Protein AF-A0A0L0LAL1-F1 (afdb_monomer_lite)

Secondary structure (DSSP, 8-state):
--HHHHHHHHHHHHHHHHHHHHHHHHHT-HHHHHHHHHHHHHHHHHHHHHHHHHHHHHHHHHTTS-HHHHHHHHHHHHHHHHH-S-TT-EETTEE-TTT-S-TTHHHHHHHHHHHPPP--SHHHHHHHHHHHSTT-S--HHHHHHHHHHTT--HHHHHHHHHHHHTTTTSHHHHHTT-TT-TT--SS-----SSHHHHHHHHHHHHHHTB----------------PPPPPPPP-------PPPPPP-PPPPPPPPPPPP-PPPPPPPP---PPPPPPPPPPPPP-

Structure (mmCIF, N/CA/C/O backbone):
data_AF-A0A0L0LAL1-F1
#
_entry.id   AF-A0A0L0LAL1-F1
#
loop_
_atom_site.group_PDB
_atom_site.id
_atom_site.type_symbol
_atom_site.label_atom_id
_atom_site.label_alt_id
_atom_site.label_comp_id
_atom_site.label_asym_id
_atom_site.label_entity_id
_atom_site.label_seq_id
_atom_site.pdbx_PDB_ins_code
_atom_site.Cartn_x
_atom_site.Cartn_y
_atom_site.Cartn_z
_atom_site.occupancy
_atom_site.B_iso_or_equiv
_atom_site.auth_seq_id
_atom_site.auth_comp_id
_atom_site.auth_asym_id
_atom_site.auth_atom_id
_atom_site.pdbx_PDB_model_num
ATOM 1 N N . MET A 1 1 ? -19.053 -18.540 28.714 1.00 67.50 1 MET A N 1
ATOM 2 C CA . MET A 1 1 ? -19.705 -17.395 29.388 1.00 67.50 1 MET A CA 1
ATOM 3 C C . MET A 1 1 ? -20.418 -16.597 28.307 1.00 67.50 1 MET A C 1
ATOM 5 O O . MET A 1 1 ? -19.803 -16.380 27.274 1.00 67.50 1 MET A O 1
ATOM 9 N N . ASN A 1 2 ? -21.705 -16.279 28.462 1.00 90.06 2 ASN A N 1
ATOM 10 C CA . ASN A 1 2 ? -22.485 -15.611 27.413 1.00 90.06 2 ASN A CA 1
ATOM 11 C C . ASN A 1 2 ? -22.252 -14.089 27.498 1.00 90.06 2 ASN A C 1
ATOM 13 O O . ASN A 1 2 ? -22.597 -13.481 28.512 1.00 90.06 2 ASN A O 1
ATOM 17 N N . ILE A 1 3 ? -21.617 -13.506 26.474 1.00 89.88 3 ILE A N 1
ATOM 18 C CA . ILE A 1 3 ? -21.259 -12.078 26.436 1.00 89.88 3 ILE A CA 1
ATOM 19 C C . ILE A 1 3 ? -22.519 -11.207 26.448 1.00 89.88 3 ILE A C 1
ATOM 21 O O . ILE A 1 3 ? -22.572 -10.250 27.216 1.00 89.88 3 ILE A O 1
ATOM 25 N N . ASP A 1 4 ? -23.563 -11.591 25.711 1.00 90.12 4 ASP A N 1
ATOM 26 C CA . ASP A 1 4 ? -24.822 -10.839 25.647 1.00 90.12 4 ASP A CA 1
ATOM 27 C C . ASP A 1 4 ? -25.497 -10.753 27.018 1.00 90.12 4 ASP A C 1
ATOM 29 O O . ASP A 1 4 ? -25.989 -9.698 27.422 1.00 90.12 4 ASP A O 1
ATOM 33 N N . TYR A 1 5 ? -25.450 -11.845 27.788 1.00 94.88 5 TYR A N 1
ATOM 34 C CA . TYR A 1 5 ? -25.957 -11.857 29.161 1.00 94.88 5 TYR A CA 1
ATOM 35 C C . TYR A 1 5 ? -25.201 -10.872 30.067 1.00 94.88 5 TYR A C 1
ATOM 37 O O . TYR A 1 5 ? -25.822 -10.140 30.839 1.00 94.88 5 TYR A O 1
ATOM 45 N N . LEU A 1 6 ? -23.868 -10.818 29.968 1.00 94.50 6 LEU A N 1
ATOM 46 C CA . LEU A 1 6 ? -23.058 -9.871 30.742 1.00 94.50 6 LEU A CA 1
ATOM 47 C C . LEU A 1 6 ? -23.317 -8.424 30.325 1.00 94.50 6 LEU A C 1
ATOM 49 O O . LEU A 1 6 ? -23.448 -7.555 31.187 1.00 94.50 6 LEU A O 1
ATOM 53 N N . THR A 1 7 ? -23.435 -8.167 29.023 1.00 93.25 7 THR A N 1
ATOM 54 C CA . THR A 1 7 ? -23.793 -6.849 28.498 1.00 93.25 7 THR A CA 1
ATOM 55 C C . THR A 1 7 ? -25.154 -6.403 29.032 1.00 93.25 7 THR A C 1
ATOM 57 O O . THR A 1 7 ? -25.280 -5.268 29.496 1.00 93.25 7 THR A O 1
ATOM 60 N N . GLN A 1 8 ? -26.156 -7.288 29.060 1.00 95.00 8 GLN A N 1
ATOM 61 C CA . GLN A 1 8 ? -27.467 -6.970 29.630 1.00 95.00 8 GLN A CA 1
ATOM 62 C C . GLN A 1 8 ? -27.387 -6.686 31.137 1.00 95.00 8 GLN A C 1
ATOM 64 O O . GLN A 1 8 ? -27.970 -5.712 31.614 1.00 95.00 8 GLN A O 1
ATOM 69 N N . LEU A 1 9 ? -26.648 -7.505 31.891 1.00 97.25 9 LEU A N 1
ATOM 70 C CA . LEU A 1 9 ? -26.483 -7.332 33.335 1.00 97.25 9 LEU A CA 1
ATOM 71 C C . LEU A 1 9 ? -25.845 -5.977 33.672 1.00 97.25 9 LEU A C 1
ATOM 73 O O . LEU A 1 9 ? -26.336 -5.261 34.545 1.00 97.25 9 LEU A O 1
ATOM 77 N N . LEU A 1 10 ? -24.776 -5.606 32.967 1.00 96.75 10 LEU A N 1
ATOM 78 C CA . LEU A 1 10 ? -24.096 -4.329 33.176 1.00 96.75 10 LEU A CA 1
ATOM 79 C C . LEU A 1 10 ? -24.932 -3.137 32.701 1.00 96.75 10 LEU A C 1
ATOM 81 O O . LEU A 1 10 ? -24.922 -2.103 33.361 1.00 96.75 10 LEU A O 1
ATOM 85 N N . THR A 1 11 ? -25.716 -3.289 31.630 1.00 95.56 11 THR A N 1
ATOM 86 C CA . THR A 1 11 ? -26.678 -2.260 31.191 1.00 95.56 11 THR A CA 1
ATOM 87 C C . THR A 1 11 ? -27.725 -1.995 32.275 1.00 95.56 11 THR A C 1
ATOM 89 O O . THR A 1 11 ? -28.006 -0.844 32.606 1.00 95.56 11 THR A O 1
ATOM 92 N N . ASN A 1 12 ? -28.248 -3.056 32.896 1.00 96.94 12 ASN A N 1
ATOM 93 C CA . ASN A 1 12 ? -29.188 -2.930 34.009 1.00 96.94 12 ASN A CA 1
ATOM 94 C C . ASN A 1 12 ? -28.532 -2.268 35.233 1.00 96.94 12 ASN A C 1
ATOM 96 O O . ASN A 1 12 ? -29.151 -1.423 35.880 1.00 96.94 12 ASN A O 1
ATOM 100 N N . ARG A 1 13 ? -27.274 -2.617 35.543 1.00 97.56 13 ARG A N 1
ATOM 101 C CA . ARG A 1 13 ? -26.518 -1.973 36.629 1.00 97.56 13 ARG A CA 1
ATOM 102 C C . ARG A 1 13 ? -26.306 -0.484 36.360 1.00 97.56 13 ARG A C 1
ATOM 104 O O . ARG A 1 13 ? -26.521 0.312 37.267 1.00 97.56 13 ARG A O 1
ATOM 111 N N . LEU A 1 14 ? -25.935 -0.104 35.138 1.00 96.88 14 LEU A N 1
ATOM 112 C CA . LEU A 1 14 ? -25.738 1.295 34.758 1.00 96.88 14 LEU A CA 1
ATOM 113 C C . LEU A 1 14 ? -27.024 2.113 34.946 1.00 96.88 14 LEU A C 1
ATOM 115 O O . LEU A 1 14 ? -26.983 3.196 35.523 1.00 96.88 14 LEU A O 1
ATOM 119 N N . ALA A 1 15 ? -28.176 1.562 34.549 1.00 96.75 15 ALA A N 1
ATOM 120 C CA . ALA A 1 15 ? -29.473 2.200 34.774 1.00 96.75 15 ALA A CA 1
ATOM 121 C C . ALA A 1 15 ? -29.788 2.389 36.273 1.00 96.75 15 ALA A C 1
ATOM 123 O O . ALA A 1 15 ? -30.293 3.436 36.676 1.00 96.75 15 ALA A O 1
ATOM 124 N N . ALA A 1 16 ? -29.456 1.404 37.115 1.00 97.44 16 ALA A N 1
ATOM 125 C CA . ALA A 1 16 ? -29.636 1.506 38.564 1.00 97.44 16 ALA A CA 1
ATOM 126 C C . ALA A 1 16 ? -28.695 2.542 39.214 1.00 97.44 16 ALA A C 1
ATOM 128 O O . ALA A 1 16 ? -29.102 3.252 40.139 1.00 97.44 16 ALA A O 1
ATOM 129 N N . LEU A 1 17 ? -27.454 2.650 38.726 1.00 97.12 17 LEU A N 1
ATOM 130 C CA . LEU A 1 17 ? -26.495 3.667 39.167 1.00 97.12 17 LEU A CA 1
ATOM 131 C C . LEU A 1 17 ? -26.959 5.075 38.781 1.00 97.12 17 LEU A C 1
ATOM 133 O O . LEU A 1 17 ? -26.947 5.960 39.633 1.00 97.12 17 LEU A O 1
ATOM 137 N N . ALA A 1 18 ? -27.458 5.261 37.555 1.00 96.12 18 ALA A N 1
ATOM 138 C CA . ALA A 1 18 ? -28.021 6.533 37.106 1.00 96.12 18 ALA A CA 1
ATOM 139 C C . ALA A 1 18 ? -29.198 6.980 37.993 1.00 96.12 18 ALA A C 1
ATOM 141 O O . ALA A 1 18 ? -29.205 8.103 38.491 1.00 96.12 18 ALA A O 1
ATOM 142 N N . LEU A 1 19 ? -30.131 6.069 38.302 1.00 97.62 19 LEU A N 1
ATOM 143 C CA . LEU A 1 19 ? -31.234 6.359 39.226 1.00 97.62 19 LEU A CA 1
ATOM 144 C C . LEU A 1 19 ? -30.734 6.731 40.633 1.00 97.62 19 LEU A C 1
ATOM 146 O O . LEU A 1 19 ? -31.266 7.638 41.272 1.00 97.62 19 LEU A O 1
ATOM 150 N N . SER A 1 20 ? -29.707 6.035 41.125 1.00 97.69 20 SER A N 1
ATOM 151 C CA . SER A 1 20 ? -29.098 6.332 42.428 1.00 97.69 20 SER A CA 1
ATOM 152 C C . SER A 1 20 ? -28.418 7.704 42.443 1.00 97.69 20 SER A C 1
ATOM 154 O O . SER A 1 20 ? -28.434 8.385 43.469 1.00 97.69 20 SER A O 1
ATOM 156 N N . LYS A 1 21 ? -27.850 8.127 41.309 1.00 97.25 21 LYS A N 1
ATOM 157 C CA . LYS A 1 21 ? -27.220 9.440 41.145 1.00 97.25 21 LYS A CA 1
ATOM 158 C C . LYS A 1 21 ? -28.263 10.550 41.176 1.00 97.25 21 LYS A C 1
ATOM 160 O O . LYS A 1 21 ? -28.080 11.527 41.897 1.00 97.25 21 LYS A O 1
ATOM 165 N N . ASP A 1 22 ? -29.386 10.366 40.485 1.00 97.56 22 ASP A N 1
ATOM 166 C CA . ASP A 1 22 ? -30.508 11.312 40.514 1.00 97.56 22 ASP A CA 1
ATOM 167 C C . ASP A 1 22 ? -31.044 11.515 41.940 1.00 97.56 22 ASP A C 1
ATOM 169 O O . ASP A 1 22 ? -31.334 12.640 42.350 1.00 97.56 22 ASP A O 1
ATOM 173 N N . GLN A 1 23 ? -31.118 10.442 42.734 1.00 97.62 23 GLN A N 1
ATOM 174 C CA . GLN A 1 23 ? -31.494 10.526 44.149 1.00 97.62 23 GLN A CA 1
ATOM 175 C C . GLN A 1 23 ? -30.466 11.307 44.978 1.00 97.62 23 GLN A C 1
ATOM 177 O O . GLN A 1 23 ? -30.855 12.151 45.785 1.00 97.62 23 GLN A O 1
ATOM 182 N N . ALA A 1 24 ? -29.168 11.063 44.767 1.00 97.06 24 ALA A N 1
ATOM 183 C CA . ALA A 1 24 ? -28.100 11.785 45.458 1.00 97.06 24 ALA A CA 1
ATOM 184 C C . ALA A 1 24 ? -28.100 13.288 45.114 1.00 97.06 24 ALA A C 1
ATOM 186 O O . ALA A 1 24 ? -27.893 14.126 45.994 1.00 97.06 24 ALA A O 1
ATOM 187 N N . PHE A 1 25 ? -28.422 13.643 43.863 1.00 96.75 25 PHE A N 1
ATOM 188 C CA . PHE A 1 25 ? -28.655 15.032 43.455 1.00 96.75 25 PHE A CA 1
ATOM 189 C C . PHE A 1 25 ? -29.824 15.669 44.200 1.00 96.75 25 PHE A C 1
ATOM 191 O O . PHE A 1 25 ? -29.690 16.785 44.699 1.00 96.75 25 PHE A O 1
ATOM 198 N N . GLN A 1 26 ? -30.953 14.967 44.313 1.00 97.56 26 GLN A N 1
ATOM 199 C CA . GLN A 1 26 ? -32.127 15.475 45.028 1.00 97.56 26 GLN A CA 1
ATOM 200 C C . GLN A 1 26 ? -31.861 15.684 46.524 1.00 97.56 26 GLN A C 1
ATOM 202 O O . GLN A 1 26 ? -32.433 16.596 47.120 1.00 97.56 26 GLN A O 1
ATOM 207 N N . SER A 1 27 ? -30.987 14.876 47.131 1.00 97.06 27 SER A N 1
ATOM 208 C CA . SER A 1 27 ? -30.602 15.017 48.539 1.00 97.06 27 SER A CA 1
ATOM 209 C C . SER A 1 27 ? -29.422 15.965 48.784 1.00 97.06 27 SER A C 1
ATOM 211 O O . SER A 1 27 ? -29.095 16.215 49.941 1.00 97.06 27 SER A O 1
ATOM 213 N N . GLY A 1 28 ? -28.772 16.483 47.735 1.00 96.56 28 GLY A N 1
ATOM 214 C CA . GLY A 1 28 ? -27.574 17.325 47.854 1.00 96.56 28 GLY A CA 1
ATOM 215 C C . GLY A 1 28 ? -26.328 16.582 48.360 1.00 96.56 28 GLY A C 1
ATOM 216 O O . GLY A 1 28 ? -25.433 17.205 48.928 1.00 96.56 28 GLY A O 1
ATOM 217 N N . ASP A 1 29 ? -26.268 15.260 48.178 1.00 97.44 29 ASP A N 1
ATOM 218 C CA . ASP A 1 29 ? -25.172 14.406 48.653 1.00 97.44 29 ASP A CA 1
ATOM 219 C C . ASP A 1 29 ? -24.031 14.360 47.621 1.00 97.44 29 ASP A C 1
ATOM 221 O O . ASP A 1 29 ? -23.955 13.476 46.764 1.00 97.44 29 ASP A O 1
ATOM 225 N N . LEU A 1 30 ? -23.155 15.367 47.682 1.00 94.44 30 LEU A N 1
ATOM 226 C CA . LEU A 1 30 ? -22.045 15.546 46.738 1.00 94.44 30 LEU A CA 1
ATOM 227 C C . LEU A 1 30 ? -21.011 14.413 46.785 1.00 94.44 30 LEU A C 1
ATOM 229 O O . LEU A 1 30 ? -20.427 14.074 45.756 1.00 94.44 30 LEU A O 1
ATOM 233 N N . GLU A 1 31 ? -20.771 13.828 47.958 1.00 95.81 31 GLU A N 1
ATOM 234 C CA . GLU A 1 31 ? -19.806 12.734 48.108 1.00 95.81 31 GLU A CA 1
ATOM 235 C C . GLU A 1 31 ? -20.303 11.485 47.377 1.00 95.81 31 GLU A C 1
ATOM 237 O O . GLU A 1 31 ? -19.568 10.876 46.594 1.00 95.81 31 GLU A O 1
ATOM 242 N N . ARG A 1 32 ? -21.590 11.166 47.545 1.00 94.56 32 ARG A N 1
ATOM 243 C CA . ARG A 1 32 ? -22.220 10.045 46.852 1.00 94.56 32 ARG A CA 1
ATOM 244 C C . ARG A 1 32 ? -22.291 10.242 45.340 1.00 94.56 32 ARG A C 1
ATOM 246 O O . ARG A 1 32 ? -22.140 9.264 44.614 1.00 94.56 32 ARG A O 1
ATOM 253 N N . ILE A 1 33 ? -22.484 11.471 44.858 1.00 93.50 33 ILE A N 1
ATOM 254 C CA . ILE A 1 33 ? -22.462 11.770 43.415 1.00 93.50 33 ILE A CA 1
ATOM 255 C C . ILE A 1 33 ? -21.101 11.413 42.808 1.00 93.50 33 ILE A C 1
ATOM 257 O O . ILE A 1 33 ? -21.060 10.680 41.823 1.00 93.50 33 ILE A O 1
ATOM 261 N N . ASN A 1 34 ? -20.000 11.864 43.419 1.00 91.88 34 ASN A N 1
ATOM 262 C CA . ASN A 1 34 ? -18.652 11.587 42.910 1.00 91.88 34 ASN A CA 1
ATOM 263 C C . ASN A 1 34 ? -18.339 10.084 42.892 1.00 91.88 34 ASN A C 1
ATOM 265 O O . ASN A 1 34 ? -17.746 9.589 41.936 1.00 91.88 34 ASN A O 1
ATOM 269 N N . LEU A 1 35 ? -18.754 9.349 43.929 1.00 96.12 35 LEU A N 1
ATOM 270 C CA . LEU A 1 35 ? -18.576 7.896 43.987 1.00 96.12 35 LEU A CA 1
ATOM 271 C C . LEU A 1 35 ? -19.361 7.186 42.877 1.00 96.12 35 LEU A C 1
ATOM 273 O O . LEU A 1 35 ? -18.821 6.315 42.197 1.00 96.12 35 LEU A O 1
ATOM 277 N N . LEU A 1 36 ? -20.619 7.581 42.663 1.00 94.12 36 LEU A N 1
ATOM 278 C CA . LEU A 1 36 ? -21.455 7.009 41.609 1.00 94.12 36 LEU A CA 1
ATOM 279 C C . LEU A 1 36 ? -20.913 7.321 40.213 1.00 94.12 36 LEU A C 1
ATOM 281 O O . LEU A 1 36 ? -20.991 6.460 39.345 1.00 94.12 36 LEU A O 1
ATOM 285 N N . ASP A 1 37 ? -20.324 8.499 39.999 1.00 92.75 37 ASP A N 1
ATOM 286 C CA . ASP A 1 37 ? -19.694 8.848 38.722 1.00 92.75 37 ASP A CA 1
ATOM 287 C C . ASP A 1 37 ? -18.500 7.952 38.386 1.00 92.75 37 ASP A C 1
ATOM 289 O O . ASP A 1 37 ? -18.373 7.495 37.248 1.00 92.75 37 ASP A O 1
ATOM 293 N N . VAL A 1 38 ? -17.660 7.637 39.376 1.00 94.38 38 VAL A N 1
ATOM 294 C CA . VAL A 1 38 ? -16.556 6.684 39.196 1.00 94.38 38 VAL A CA 1
ATOM 295 C C . VAL A 1 38 ? -17.096 5.292 38.862 1.00 94.38 38 VAL A C 1
ATOM 297 O O . VAL A 1 38 ? -16.666 4.693 37.877 1.00 94.38 38 VAL A O 1
ATOM 300 N N . GLU A 1 39 ? -18.084 4.795 39.615 1.00 95.81 39 GLU A N 1
ATOM 301 C CA . GLU A 1 39 ? -18.686 3.482 39.340 1.00 95.81 39 GLU A CA 1
ATOM 302 C C . GLU A 1 39 ? -19.358 3.417 37.959 1.00 95.81 39 GLU A C 1
ATOM 304 O O . GLU A 1 39 ? -19.252 2.406 37.261 1.00 95.81 39 GLU A O 1
ATOM 309 N N . MET A 1 40 ? -20.047 4.481 37.542 1.00 96.06 40 MET A N 1
ATOM 310 C CA . MET A 1 40 ? -20.660 4.558 36.215 1.00 96.06 40 MET A CA 1
ATOM 311 C C . MET A 1 40 ? -19.597 4.494 35.115 1.00 96.06 40 MET A C 1
ATOM 313 O O . MET A 1 40 ? -19.739 3.684 34.198 1.00 96.06 40 MET A O 1
ATOM 317 N N . ALA A 1 41 ? -18.508 5.260 35.239 1.00 90.31 41 ALA A N 1
ATOM 318 C CA . ALA A 1 41 ? -17.405 5.238 34.280 1.00 90.31 41 ALA A CA 1
ATOM 319 C C . ALA A 1 41 ? -16.745 3.847 34.179 1.00 90.31 41 ALA A C 1
ATOM 321 O O . ALA A 1 41 ? -16.428 3.376 33.082 1.00 90.31 41 ALA A O 1
ATOM 322 N N . GLU A 1 42 ? -16.580 3.142 35.302 1.00 92.69 42 GLU A N 1
ATOM 323 C CA . GLU A 1 42 ? -16.062 1.767 35.320 1.00 92.69 42 GLU A CA 1
ATOM 324 C C . GLU A 1 42 ? -17.000 0.773 34.611 1.00 92.69 42 GLU A C 1
ATOM 326 O O . GLU A 1 42 ? -16.550 -0.075 33.825 1.00 92.69 42 GLU A O 1
ATOM 331 N N . VAL A 1 43 ? -18.314 0.880 34.847 1.00 94.25 43 VAL A N 1
ATOM 332 C CA . VAL A 1 43 ? -19.323 0.035 34.186 1.00 94.25 43 VAL A CA 1
ATOM 333 C C . VAL A 1 43 ? -19.374 0.312 32.681 1.00 94.25 43 VAL A C 1
ATOM 335 O O . VAL A 1 43 ? -19.432 -0.634 31.891 1.00 94.25 43 VAL A O 1
ATOM 338 N N . GLU A 1 44 ? -19.302 1.575 32.262 1.00 92.25 44 GLU A N 1
ATOM 339 C CA . GLU A 1 44 ? -19.266 1.973 30.848 1.00 92.25 44 GLU A CA 1
ATOM 340 C C . GLU A 1 44 ? -18.012 1.466 30.125 1.00 92.25 44 GLU A C 1
ATOM 342 O O . GLU A 1 44 ? -18.104 0.946 29.006 1.00 92.25 44 GLU A O 1
ATOM 347 N N . ASN A 1 45 ? -16.845 1.543 30.772 1.00 91.56 45 ASN A N 1
ATOM 348 C CA . ASN A 1 45 ? -15.607 0.975 30.242 1.00 91.56 45 ASN A CA 1
ATOM 349 C C . ASN A 1 45 ? -15.741 -0.546 30.051 1.00 91.56 45 ASN A C 1
ATOM 351 O O . ASN A 1 45 ? -15.467 -1.076 28.972 1.00 91.56 45 ASN A O 1
ATOM 355 N N . THR A 1 46 ? -16.264 -1.248 31.061 1.00 94.88 46 THR A N 1
ATOM 356 C CA . THR A 1 46 ? -16.482 -2.702 30.990 1.00 94.88 46 THR A CA 1
ATOM 357 C C . THR A 1 46 ? -17.466 -3.075 29.873 1.00 94.88 46 THR A C 1
ATOM 359 O O . THR A 1 46 ? -17.230 -4.020 29.117 1.00 94.88 46 THR A O 1
ATOM 362 N N . LEU A 1 47 ? -18.552 -2.314 29.707 1.00 91.62 47 LEU A N 1
ATOM 363 C CA . LEU A 1 47 ? -19.501 -2.494 28.603 1.00 91.62 47 LEU A CA 1
ATOM 364 C C . LEU A 1 47 ? -18.839 -2.307 27.236 1.00 91.62 47 LEU A C 1
ATOM 366 O O . LEU A 1 47 ? -19.100 -3.084 26.316 1.00 91.62 47 LEU A O 1
ATOM 370 N N . SER A 1 48 ? -17.975 -1.303 27.102 1.00 91.88 48 SER A N 1
ATOM 371 C CA . SER A 1 48 ? -17.248 -1.025 25.861 1.00 91.88 48 SER A CA 1
ATOM 372 C C . SER A 1 48 ? -16.304 -2.174 25.494 1.00 91.88 48 SER A C 1
ATOM 374 O O . SER A 1 48 ? -16.298 -2.621 24.347 1.00 91.88 48 SER A O 1
ATOM 376 N N . GLN A 1 49 ? -15.587 -2.728 26.476 1.00 92.12 49 GLN A N 1
ATOM 377 C CA . GLN A 1 49 ? -14.716 -3.894 26.286 1.00 92.12 49 GLN A CA 1
ATOM 378 C C . GLN A 1 49 ? -15.499 -5.144 25.862 1.00 92.12 49 GLN A C 1
ATOM 380 O O . GLN A 1 49 ? -15.091 -5.848 24.938 1.00 92.12 49 GLN A O 1
ATOM 385 N N . LEU A 1 50 ? -16.652 -5.410 26.485 1.00 93.00 50 LEU A N 1
ATOM 386 C CA . LEU A 1 50 ? -17.499 -6.548 26.109 1.00 93.00 50 LEU A CA 1
ATOM 387 C C . LEU A 1 50 ? -18.078 -6.403 24.699 1.00 93.00 50 LEU A C 1
ATOM 389 O O . LEU A 1 50 ? -18.114 -7.379 23.951 1.00 93.00 50 LEU A O 1
ATOM 393 N N . ARG A 1 51 ? -18.500 -5.194 24.313 1.00 91.56 51 ARG A N 1
ATOM 394 C CA . ARG A 1 51 ? -18.978 -4.914 22.950 1.00 91.56 51 ARG A CA 1
ATOM 395 C C . ARG A 1 51 ? -17.873 -5.116 21.920 1.00 91.56 51 ARG A C 1
ATOM 397 O O . ARG A 1 51 ? -18.122 -5.735 20.890 1.00 91.56 51 ARG A O 1
ATOM 404 N N . LEU A 1 52 ? -16.655 -4.661 22.216 1.00 90.50 52 LEU A N 1
ATOM 405 C CA . LEU A 1 52 ? -15.491 -4.902 21.365 1.00 90.50 52 LEU A CA 1
ATOM 406 C C . LEU A 1 52 ? -15.239 -6.407 21.185 1.00 90.50 52 LEU A C 1
ATOM 408 O O . LEU A 1 52 ? -15.123 -6.875 20.056 1.00 90.50 52 LEU A O 1
ATOM 412 N N . LEU A 1 53 ? -15.228 -7.175 22.278 1.00 92.00 53 LEU A N 1
ATOM 413 C CA . LEU A 1 53 ? -15.066 -8.633 22.237 1.00 92.00 53 LEU A CA 1
ATOM 414 C C . LEU A 1 53 ? -16.173 -9.327 21.431 1.00 92.00 53 LEU A C 1
ATOM 416 O O . LEU A 1 53 ? -15.882 -10.238 20.652 1.00 92.00 53 LEU A O 1
ATOM 420 N N . SER A 1 54 ? -17.427 -8.893 21.589 1.00 92.75 54 SER A N 1
ATOM 421 C CA . SER A 1 54 ? -18.559 -9.410 20.813 1.00 92.75 54 SER A CA 1
ATOM 422 C C . SER A 1 54 ? -18.363 -9.156 19.316 1.00 92.75 54 SER A C 1
ATOM 424 O O . SER A 1 54 ? -18.383 -10.094 18.519 1.00 92.75 54 SER A O 1
ATOM 426 N N . ASN A 1 55 ? -18.041 -7.915 18.940 1.00 90.44 55 ASN A N 1
ATOM 427 C CA . ASN A 1 55 ? -17.805 -7.532 17.548 1.00 90.44 55 ASN A CA 1
ATOM 428 C C . ASN A 1 55 ? -16.634 -8.302 16.921 1.00 90.44 55 ASN A C 1
ATOM 430 O O . ASN A 1 55 ? -16.758 -8.780 15.796 1.00 90.44 55 ASN A O 1
ATOM 434 N N . ILE A 1 56 ? -15.525 -8.478 17.649 1.00 91.88 56 ILE A N 1
ATOM 435 C CA . ILE A 1 56 ? -14.379 -9.280 17.187 1.00 91.88 56 ILE A CA 1
ATOM 436 C C . ILE A 1 56 ? -14.796 -10.736 16.967 1.00 91.88 56 ILE A C 1
ATOM 438 O O . ILE A 1 56 ? -14.407 -11.345 15.974 1.00 91.88 56 ILE A O 1
ATOM 442 N N . THR A 1 57 ? -15.600 -11.300 17.869 1.00 91.56 57 THR A N 1
ATOM 443 C CA . THR A 1 57 ? -16.069 -12.688 17.757 1.00 91.56 57 THR A CA 1
ATOM 444 C C . THR A 1 57 ? -16.971 -12.875 16.536 1.00 91.56 57 THR A C 1
ATOM 446 O O . THR A 1 57 ? -16.813 -13.849 15.802 1.00 91.56 57 THR A O 1
ATOM 449 N N . ILE A 1 58 ? -17.871 -11.921 16.277 1.00 89.50 58 ILE A N 1
ATOM 450 C CA . ILE A 1 58 ? -18.728 -11.913 15.083 1.00 89.50 58 ILE A CA 1
ATOM 451 C C . ILE A 1 58 ? -17.876 -11.786 13.815 1.00 89.50 58 ILE A C 1
ATOM 453 O O . ILE A 1 58 ? -18.042 -12.576 12.889 1.00 89.50 58 ILE A O 1
ATOM 457 N N . ALA A 1 59 ? -16.934 -10.839 13.781 1.00 86.69 59 ALA A N 1
ATOM 458 C CA . ALA A 1 59 ? -16.043 -10.639 12.640 1.00 86.69 59 ALA A CA 1
ATOM 459 C C . ALA A 1 59 ? -15.198 -11.887 12.346 1.00 86.69 59 ALA A C 1
ATOM 461 O O . ALA A 1 59 ? -15.071 -12.287 11.191 1.00 86.69 59 ALA A O 1
ATOM 462 N N . ALA A 1 60 ? -14.683 -12.541 13.389 1.00 90.50 60 ALA A N 1
ATOM 463 C CA . ALA A 1 60 ? -13.932 -13.783 13.269 1.00 90.50 60 ALA A CA 1
ATOM 464 C C . ALA A 1 60 ? -14.780 -14.903 12.647 1.00 90.50 60 ALA A C 1
ATOM 466 O O . ALA A 1 60 ? -14.327 -15.574 11.722 1.00 90.50 60 ALA A O 1
ATOM 467 N N . ALA A 1 61 ? -16.031 -15.055 13.093 1.00 92.25 61 ALA A N 1
ATOM 468 C CA . ALA A 1 61 ? -16.957 -16.032 12.529 1.00 92.25 61 ALA A CA 1
ATOM 469 C C . ALA A 1 61 ? -17.282 -15.744 11.052 1.00 92.25 61 ALA A C 1
ATOM 471 O O . ALA A 1 61 ? -17.243 -16.658 10.232 1.00 92.25 61 ALA A O 1
ATOM 472 N N . VAL A 1 62 ? -17.549 -14.482 10.696 1.00 91.19 62 VAL A N 1
ATOM 473 C CA . VAL A 1 62 ? -17.831 -14.069 9.307 1.00 91.19 62 VAL A CA 1
ATOM 474 C C . VAL A 1 62 ? -16.626 -14.310 8.393 1.00 91.19 62 VAL A C 1
ATOM 476 O O . VAL A 1 62 ? -16.791 -14.761 7.262 1.00 91.19 62 VAL A O 1
ATOM 479 N N . ALA A 1 63 ? -15.415 -14.050 8.883 1.00 89.69 63 ALA A N 1
ATOM 480 C CA . ALA A 1 63 ? -14.178 -14.223 8.128 1.00 89.69 63 ALA A CA 1
ATOM 481 C C . ALA A 1 63 ? -13.593 -15.650 8.202 1.00 89.69 63 ALA A C 1
ATOM 483 O O . ALA A 1 63 ? -12.486 -15.867 7.714 1.00 89.69 63 ALA A O 1
ATOM 484 N N . ASN A 1 64 ? -14.305 -16.622 8.794 1.00 91.31 64 ASN A N 1
ATOM 485 C CA . ASN A 1 64 ? -13.826 -17.997 9.010 1.00 91.31 64 ASN A CA 1
ATOM 486 C C . ASN A 1 64 ? -12.423 -18.061 9.645 1.00 91.31 64 ASN A C 1
ATOM 488 O O . ASN A 1 64 ? -11.566 -18.851 9.249 1.00 91.31 64 ASN A O 1
ATOM 492 N N . THR A 1 65 ? -12.186 -17.207 10.634 1.00 92.44 65 THR A N 1
ATOM 493 C CA . THR A 1 65 ? -10.900 -17.053 11.319 1.00 92.44 65 THR A CA 1
ATOM 494 C C . THR A 1 65 ? -11.111 -17.016 12.834 1.00 92.44 65 THR A C 1
ATOM 496 O O . THR A 1 65 ? -12.232 -17.148 13.328 1.00 92.44 65 THR A O 1
ATOM 499 N N . THR A 1 66 ? -10.042 -16.871 13.613 1.00 92.38 66 THR A N 1
ATOM 500 C CA . THR A 1 66 ? -10.134 -16.770 15.077 1.00 92.38 66 THR A CA 1
ATOM 501 C C . THR A 1 66 ? -10.165 -15.312 15.554 1.00 92.38 66 THR A C 1
ATOM 503 O O . THR A 1 66 ? -9.589 -14.435 14.908 1.00 92.38 66 THR A O 1
ATOM 506 N N . PRO A 1 67 ? -10.763 -15.019 16.727 1.00 88.44 67 PRO A N 1
ATOM 507 C CA . PRO A 1 67 ? -10.687 -13.693 17.347 1.00 88.44 67 PRO A CA 1
ATOM 508 C C . PRO A 1 67 ? -9.251 -13.176 17.504 1.00 88.44 67 PRO A C 1
ATOM 510 O O . PRO A 1 67 ? -8.991 -11.998 17.279 1.00 88.44 67 PRO A O 1
ATOM 513 N N . ALA A 1 68 ? -8.308 -14.065 17.839 1.00 85.75 68 ALA A N 1
ATOM 514 C CA . ALA A 1 68 ? -6.894 -13.721 17.961 1.00 85.75 68 ALA A CA 1
ATOM 515 C C . ALA A 1 68 ? -6.298 -13.257 16.624 1.00 85.75 68 ALA A C 1
ATOM 517 O O . ALA A 1 68 ? -5.557 -12.280 16.595 1.00 85.75 68 ALA A O 1
ATOM 518 N N . GLN A 1 69 ? -6.662 -13.911 15.518 1.00 79.44 69 GLN A N 1
ATOM 519 C CA . GLN A 1 69 ? -6.229 -13.511 14.180 1.00 79.44 69 GLN A CA 1
ATOM 520 C C . GLN A 1 69 ? -6.837 -12.169 13.760 1.00 79.44 69 GLN A C 1
ATOM 522 O O . GLN A 1 69 ? -6.099 -11.330 13.266 1.00 79.44 69 GLN A O 1
ATOM 527 N N . ILE A 1 70 ? -8.126 -11.911 14.026 1.00 85.81 70 ILE A N 1
ATOM 528 C CA . ILE A 1 70 ? -8.736 -10.592 13.760 1.00 85.81 70 ILE A CA 1
ATOM 529 C C . ILE A 1 70 ? -8.009 -9.480 14.518 1.00 85.81 70 ILE A C 1
ATOM 531 O O . ILE A 1 70 ? -7.716 -8.435 13.942 1.00 85.81 70 ILE A O 1
ATOM 535 N N . VAL A 1 71 ? -7.706 -9.700 15.803 1.00 87.12 71 VAL A N 1
ATOM 536 C CA . VAL A 1 71 ? -6.968 -8.720 16.609 1.00 87.12 71 VAL A CA 1
ATOM 537 C C . VAL A 1 71 ? -5.558 -8.529 16.066 1.00 87.12 71 VAL A C 1
ATOM 539 O O . VAL A 1 71 ? -5.149 -7.386 15.917 1.00 87.12 71 VAL A O 1
ATOM 542 N N . SER A 1 72 ? -4.845 -9.609 15.729 1.00 79.94 72 SER A N 1
ATOM 543 C CA . SER A 1 72 ? -3.505 -9.531 15.131 1.00 79.94 72 SER A CA 1
ATOM 544 C C . SER A 1 72 ? -3.528 -8.727 13.836 1.00 79.94 72 SER A C 1
ATOM 546 O O . SER A 1 72 ? -2.843 -7.722 13.743 1.00 79.94 72 SER A O 1
ATOM 548 N N . THR A 1 73 ? -4.388 -9.089 12.880 1.00 77.25 73 THR A N 1
ATOM 549 C CA . THR A 1 73 ? -4.508 -8.387 11.595 1.00 77.25 73 THR A CA 1
ATOM 550 C C . THR A 1 73 ? -4.921 -6.926 11.774 1.00 77.25 73 THR A C 1
ATOM 552 O O . THR A 1 73 ? -4.421 -6.054 11.070 1.00 77.25 73 THR A O 1
ATOM 555 N N . GLY A 1 74 ? -5.810 -6.634 12.727 1.00 76.94 74 GLY A N 1
ATOM 556 C CA . GLY A 1 74 ? -6.185 -5.262 13.063 1.00 76.94 74 GLY A CA 1
ATOM 557 C C . GLY A 1 74 ? -5.028 -4.468 13.672 1.00 76.94 74 GLY A C 1
ATOM 558 O O . GLY A 1 74 ? -4.843 -3.302 13.328 1.00 76.94 74 GLY A O 1
ATOM 559 N N . LEU A 1 75 ? -4.231 -5.091 14.543 1.00 75.12 75 LEU A N 1
ATOM 560 C CA . LEU A 1 75 ? -3.058 -4.469 15.152 1.00 75.12 75 LEU A CA 1
ATOM 561 C C . LEU A 1 75 ? -1.965 -4.226 14.111 1.00 75.12 75 LEU A C 1
ATOM 563 O O . LEU A 1 75 ? -1.417 -3.132 14.085 1.00 75.12 75 LEU A O 1
ATOM 567 N N . ASP A 1 76 ? -1.729 -5.185 13.217 1.00 66.62 76 ASP A N 1
ATOM 568 C CA . ASP A 1 76 ? -0.797 -5.062 12.096 1.00 66.62 76 ASP A CA 1
ATOM 569 C C . ASP A 1 76 ? -1.229 -3.921 11.164 1.00 66.62 76 ASP A C 1
ATOM 571 O O . ASP A 1 76 ? -0.419 -3.077 10.792 1.00 66.62 76 ASP A O 1
ATOM 575 N N . ALA A 1 77 ? -2.525 -3.818 10.847 1.00 67.81 77 ALA A N 1
ATOM 576 C CA . ALA A 1 77 ? -3.060 -2.723 10.041 1.00 67.81 77 ALA A CA 1
ATOM 577 C C . ALA A 1 77 ? -2.864 -1.354 10.717 1.00 67.81 77 ALA A C 1
ATOM 579 O O . ALA A 1 77 ? -2.424 -0.404 10.073 1.00 67.81 77 ALA A O 1
ATOM 580 N N . VAL A 1 78 ? -3.140 -1.244 12.020 1.00 65.12 78 VAL A N 1
ATOM 581 C CA . VAL A 1 78 ? -2.937 0.004 12.775 1.00 65.12 78 VAL A CA 1
ATOM 582 C C . VAL A 1 78 ? -1.450 0.327 12.924 1.00 65.12 78 VAL A C 1
ATOM 584 O O . VAL A 1 78 ? -1.057 1.483 12.785 1.00 65.12 78 VAL A O 1
ATOM 587 N N . GLN A 1 79 ? -0.603 -0.670 13.163 1.00 55.16 79 GLN A N 1
ATOM 588 C CA . GLN A 1 79 ? 0.837 -0.486 13.289 1.00 55.16 79 GLN A CA 1
ATOM 589 C C . GLN A 1 79 ? 1.459 -0.060 11.954 1.00 55.16 79 GLN A C 1
ATOM 591 O O . GLN A 1 79 ? 2.267 0.863 11.944 1.00 55.16 79 GLN A O 1
ATOM 596 N N . ASN A 1 80 ? 0.994 -0.609 10.830 1.00 51.03 80 ASN A N 1
ATOM 597 C CA . ASN A 1 80 ? 1.378 -0.165 9.488 1.00 51.03 80 ASN A CA 1
ATOM 598 C C . ASN A 1 80 ? 0.931 1.277 9.185 1.00 51.03 80 ASN A C 1
ATOM 600 O O . ASN A 1 80 ? 1.605 1.980 8.434 1.00 51.03 80 ASN A O 1
ATOM 604 N N . ILE A 1 81 ? -0.166 1.752 9.788 1.00 56.44 81 ILE A N 1
ATOM 605 C CA . ILE A 1 81 ? -0.607 3.156 9.686 1.00 56.44 81 ILE A CA 1
ATOM 606 C C . ILE A 1 81 ? 0.258 4.079 10.560 1.00 56.44 81 ILE A C 1
ATOM 608 O O . ILE A 1 81 ? 0.565 5.198 10.154 1.00 56.44 81 ILE A O 1
ATOM 612 N N . VAL A 1 82 ? 0.643 3.634 11.760 1.00 49.72 82 VAL A N 1
ATOM 613 C CA . VAL A 1 82 ? 1.318 4.475 12.767 1.00 49.72 82 VAL A CA 1
ATOM 614 C C . VAL A 1 82 ? 2.842 4.490 12.614 1.00 49.72 82 VAL A C 1
ATOM 616 O O . VAL A 1 82 ? 3.468 5.505 12.908 1.00 49.72 82 VAL A O 1
ATOM 619 N N . GLN A 1 83 ? 3.452 3.389 12.176 1.00 44.28 83 GLN A N 1
ATOM 620 C CA . GLN A 1 83 ? 4.909 3.233 12.081 1.00 44.28 83 GLN A CA 1
ATOM 621 C C . GLN A 1 83 ? 5.416 3.096 10.639 1.00 44.28 83 GLN A C 1
ATOM 623 O O . GLN A 1 83 ? 6.625 3.132 10.429 1.00 44.28 83 GLN A O 1
ATOM 628 N N . GLY A 1 84 ? 4.514 2.975 9.656 1.00 45.81 84 GLY A N 1
ATOM 629 C CA . GLY A 1 84 ? 4.862 2.456 8.334 1.00 45.81 84 GLY A CA 1
ATOM 630 C C . GLY A 1 84 ? 5.227 0.962 8.406 1.00 45.81 84 GLY A C 1
ATOM 631 O O . GLY A 1 84 ? 5.465 0.437 9.497 1.00 45.81 84 GLY A O 1
ATOM 632 N N . PRO A 1 85 ? 5.252 0.231 7.277 1.00 50.44 85 PRO A N 1
ATOM 633 C CA . PRO A 1 85 ? 5.923 -1.061 7.213 1.00 50.44 85 PRO A CA 1
ATOM 634 C C . PRO A 1 85 ? 7.344 -0.904 7.760 1.00 50.44 85 PRO A C 1
ATOM 636 O O . PRO A 1 85 ? 8.127 -0.098 7.264 1.00 50.44 85 PRO A O 1
ATOM 639 N N . SER A 1 86 ? 7.656 -1.635 8.827 1.00 50.66 86 SER A N 1
ATOM 640 C CA . SER A 1 86 ? 8.996 -1.665 9.406 1.00 50.66 86 SER A CA 1
ATOM 641 C C . SER A 1 86 ? 10.016 -2.079 8.347 1.00 50.66 86 SER A C 1
ATOM 643 O O . SER A 1 86 ? 9.735 -3.021 7.607 1.00 50.66 86 SER A O 1
ATOM 645 N N . ALA A 1 87 ? 11.192 -1.439 8.335 1.00 48.34 87 ALA A N 1
ATOM 646 C CA . ALA A 1 87 ? 12.362 -1.876 7.572 1.00 48.34 87 ALA A CA 1
ATOM 647 C C . ALA A 1 87 ? 12.511 -3.407 7.675 1.00 48.34 87 ALA A C 1
ATOM 649 O O . ALA A 1 87 ? 12.807 -3.928 8.754 1.00 48.34 87 ALA A O 1
ATOM 650 N N . GLY A 1 88 ? 12.207 -4.120 6.587 1.00 56.50 88 GLY A N 1
ATOM 651 C CA . GLY A 1 88 ? 12.077 -5.588 6.566 1.00 56.50 88 GLY A CA 1
ATOM 652 C C . GLY A 1 88 ? 10.691 -6.128 6.187 1.00 56.50 88 GLY A C 1
ATOM 653 O O . GLY A 1 88 ? 10.456 -7.334 6.289 1.00 56.50 88 GLY A O 1
ATOM 654 N N . ALA A 1 89 ? 9.755 -5.276 5.765 1.00 65.50 89 ALA A N 1
ATOM 655 C CA . ALA A 1 89 ? 8.467 -5.728 5.255 1.00 65.50 89 ALA A CA 1
ATOM 656 C C . ALA A 1 89 ? 8.639 -6.438 3.903 1.00 65.50 89 ALA A C 1
ATOM 658 O O . ALA A 1 89 ? 9.089 -5.860 2.913 1.00 65.50 89 ALA A O 1
ATOM 659 N N . VAL A 1 90 ? 8.248 -7.710 3.869 1.00 81.62 90 VAL A N 1
ATOM 660 C CA . VAL A 1 90 ? 8.196 -8.504 2.643 1.00 81.62 90 VAL A CA 1
ATOM 661 C C . VAL A 1 90 ? 6.954 -8.097 1.844 1.00 81.62 90 VAL A C 1
ATOM 663 O O . VAL A 1 90 ? 5.833 -8.363 2.275 1.00 81.62 90 VAL A O 1
ATOM 666 N N . ILE A 1 91 ? 7.138 -7.498 0.667 1.00 85.44 91 ILE A N 1
ATOM 667 C CA . ILE A 1 91 ? 6.055 -7.112 -0.251 1.00 85.44 91 ILE A CA 1
ATOM 668 C C . ILE A 1 91 ? 5.918 -8.181 -1.331 1.00 85.44 91 ILE A C 1
ATOM 670 O O . ILE A 1 91 ? 6.881 -8.474 -2.033 1.00 85.44 91 ILE A O 1
ATOM 674 N N . ASN A 1 92 ? 4.734 -8.781 -1.483 1.00 84.62 92 ASN A N 1
ATOM 675 C CA . ASN A 1 92 ? 4.465 -9.834 -2.478 1.00 84.62 92 ASN A CA 1
ATOM 676 C C . ASN A 1 92 ? 5.494 -10.992 -2.483 1.00 84.62 92 ASN A C 1
ATOM 678 O O . ASN A 1 92 ? 5.745 -11.602 -3.520 1.00 84.62 92 ASN A O 1
ATOM 682 N N . GLY A 1 93 ? 6.099 -11.312 -1.334 1.00 86.88 93 GLY A N 1
ATOM 683 C CA . GLY A 1 93 ? 7.140 -12.344 -1.235 1.00 86.88 93 GLY A CA 1
ATOM 684 C C . GLY A 1 93 ? 8.563 -11.863 -1.553 1.00 86.88 93 GLY A C 1
ATOM 685 O O . GLY A 1 93 ? 9.453 -12.696 -1.708 1.00 86.88 93 GLY A O 1
ATOM 686 N N . TYR A 1 94 ? 8.801 -10.552 -1.629 1.00 89.94 94 TYR A N 1
ATOM 687 C CA . TYR A 1 94 ? 10.113 -9.941 -1.856 1.00 89.94 94 TYR A CA 1
ATOM 688 C C . TYR A 1 94 ? 10.523 -9.069 -0.673 1.00 89.94 94 TYR A C 1
ATOM 690 O O . TYR A 1 94 ? 9.744 -8.234 -0.220 1.00 89.94 94 TYR A O 1
ATOM 698 N N . ASP A 1 95 ? 11.748 -9.245 -0.187 1.00 90.94 95 ASP A N 1
ATOM 699 C CA . ASP A 1 95 ? 12.342 -8.355 0.809 1.00 90.94 95 ASP A CA 1
ATOM 700 C C . ASP A 1 95 ? 13.032 -7.190 0.091 1.00 90.94 95 ASP A C 1
ATOM 702 O O . ASP A 1 95 ? 14.096 -7.349 -0.506 1.00 90.94 95 ASP A O 1
ATOM 706 N N . ILE A 1 96 ? 12.407 -6.013 0.125 1.00 91.81 96 ILE A N 1
ATOM 707 C CA . ILE A 1 96 ? 12.942 -4.804 -0.514 1.00 91.81 96 ILE A CA 1
ATOM 708 C C . ILE A 1 96 ? 13.578 -3.832 0.492 1.00 91.81 96 ILE A C 1
ATOM 710 O O . ILE A 1 96 ? 13.888 -2.699 0.136 1.00 91.81 96 ILE A O 1
ATOM 714 N N . SER A 1 97 ? 13.827 -4.266 1.730 1.00 89.00 97 SER A N 1
ATOM 715 C CA . SER A 1 97 ? 14.392 -3.408 2.785 1.00 89.00 97 SER A CA 1
ATOM 716 C C . SER A 1 97 ? 15.808 -2.912 2.484 1.00 89.00 97 SER A C 1
ATOM 718 O O . SER A 1 97 ? 16.210 -1.833 2.910 1.00 89.00 97 SER A O 1
ATOM 720 N N . ALA A 1 98 ? 16.568 -3.681 1.702 1.00 89.25 98 ALA A N 1
ATOM 721 C CA . ALA A 1 98 ? 17.903 -3.311 1.242 1.00 89.25 98 ALA A CA 1
ATOM 722 C C . ALA A 1 98 ? 17.897 -2.492 -0.063 1.00 89.25 98 ALA A C 1
ATOM 724 O O . ALA A 1 98 ? 18.969 -2.165 -0.576 1.00 89.25 98 ALA A O 1
ATOM 725 N N . TYR A 1 99 ? 16.721 -2.197 -0.631 1.00 90.31 99 TYR A N 1
ATOM 726 C CA . TYR A 1 99 ? 16.613 -1.525 -1.926 1.00 90.31 99 TYR A CA 1
ATOM 727 C C . TYR A 1 99 ? 17.003 -0.047 -1.838 1.00 90.31 99 TYR A C 1
ATOM 729 O O . TYR A 1 99 ? 17.745 0.457 -2.681 1.00 90.31 99 TYR A O 1
ATOM 737 N N . ALA A 1 100 ? 16.531 0.644 -0.798 1.00 88.62 100 ALA A N 1
ATOM 738 C CA . ALA A 1 100 ? 16.767 2.066 -0.586 1.00 88.62 100 ALA A CA 1
ATOM 739 C C . ALA A 1 100 ? 17.029 2.377 0.890 1.00 88.62 100 ALA A C 1
ATOM 741 O O . ALA A 1 100 ? 16.623 1.649 1.786 1.00 88.62 100 ALA A O 1
ATOM 742 N N . THR A 1 101 ? 17.690 3.506 1.149 1.00 86.56 101 THR A N 1
ATOM 743 C CA . THR A 1 101 ? 17.945 3.990 2.516 1.00 86.56 101 THR A CA 1
ATOM 744 C C . THR A 1 101 ? 16.790 4.812 3.094 1.00 86.56 101 THR A C 1
ATOM 746 O O . THR A 1 101 ? 16.882 5.267 4.232 1.00 86.56 101 THR A O 1
ATOM 749 N N . ASP A 1 102 ? 15.750 5.090 2.301 1.00 84.94 102 ASP A N 1
ATOM 750 C CA . ASP A 1 102 ? 14.568 5.825 2.756 1.00 84.94 102 ASP A CA 1
ATOM 751 C C . ASP A 1 102 ? 13.753 4.934 3.711 1.00 84.94 102 ASP A C 1
ATOM 753 O O . ASP A 1 102 ? 13.286 3.880 3.287 1.00 84.94 102 ASP A O 1
ATOM 757 N N . PRO A 1 103 ? 13.544 5.335 4.979 1.00 84.75 103 PRO A N 1
ATOM 758 C CA . PRO A 1 103 ? 12.820 4.519 5.954 1.00 84.75 103 PRO A CA 1
ATOM 759 C C . PRO A 1 103 ? 11.335 4.313 5.622 1.00 84.75 103 PRO A C 1
ATOM 761 O O . PRO A 1 103 ? 10.689 3.502 6.274 1.00 84.75 103 PRO A O 1
ATOM 764 N N . LEU A 1 104 ? 10.774 5.062 4.665 1.00 86.69 104 LEU A N 1
ATOM 765 C CA . LEU A 1 104 ? 9.388 4.909 4.208 1.00 86.69 104 LEU A CA 1
ATOM 766 C C . LEU A 1 104 ? 9.299 4.267 2.817 1.00 86.69 104 LEU A C 1
ATOM 768 O O . LEU A 1 104 ? 8.244 4.328 2.180 1.00 86.69 104 LEU A O 1
ATOM 772 N N . TYR A 1 105 ? 10.395 3.696 2.313 1.00 90.75 105 TYR A N 1
ATOM 773 C CA . TYR A 1 105 ? 10.460 3.178 0.951 1.00 90.75 105 TYR A CA 1
ATOM 774 C C . TYR A 1 105 ? 9.432 2.074 0.705 1.00 90.75 105 TYR A C 1
ATOM 776 O O . TYR A 1 105 ? 8.614 2.183 -0.212 1.00 90.75 105 TYR A O 1
ATOM 784 N N . GLU A 1 106 ? 9.400 1.057 1.570 1.00 89.50 106 GLU A N 1
ATOM 785 C CA . GLU A 1 106 ? 8.453 -0.052 1.452 1.00 89.50 106 GLU A CA 1
ATOM 786 C C . GLU A 1 106 ? 7.003 0.438 1.507 1.00 89.50 106 GLU A C 1
ATOM 788 O O . GLU A 1 106 ? 6.151 -0.045 0.763 1.00 89.50 106 GLU A O 1
ATOM 793 N N . GLN A 1 107 ? 6.726 1.465 2.316 1.00 85.69 107 GLN A N 1
ATOM 794 C CA . GLN A 1 107 ? 5.392 2.055 2.425 1.00 85.69 107 GLN A CA 1
ATOM 795 C C . GLN A 1 107 ? 4.940 2.707 1.126 1.00 85.69 107 GLN A C 1
ATOM 797 O O . GLN A 1 107 ? 3.799 2.527 0.703 1.00 85.69 107 GLN A O 1
ATOM 802 N N . LYS A 1 108 ? 5.825 3.486 0.500 1.00 92.56 108 LYS A N 1
ATOM 803 C CA . LYS A 1 108 ? 5.523 4.178 -0.754 1.00 92.56 108 LYS A CA 1
ATOM 804 C C . LYS A 1 108 ? 5.284 3.174 -1.874 1.00 92.56 108 LYS A C 1
ATOM 806 O O . LYS A 1 108 ? 4.302 3.304 -2.602 1.00 92.56 108 LYS A O 1
ATOM 811 N N . VAL A 1 109 ? 6.132 2.148 -1.963 1.00 95.06 109 VAL A N 1
ATOM 812 C CA . VAL A 1 109 ? 5.978 1.068 -2.945 1.00 95.06 109 VAL A CA 1
ATOM 813 C C . VAL A 1 109 ? 4.669 0.310 -2.717 1.00 95.06 109 VAL A C 1
ATOM 815 O O . VAL A 1 109 ? 3.912 0.139 -3.672 1.00 95.06 109 VAL A O 1
ATOM 818 N N . GLN A 1 110 ? 4.346 -0.070 -1.474 1.00 91.75 110 GLN A N 1
ATOM 819 C CA . GLN A 1 110 ? 3.080 -0.735 -1.147 1.00 91.75 110 GLN A CA 1
ATOM 820 C C . GLN A 1 110 ? 1.871 0.141 -1.501 1.00 91.75 110 GLN A C 1
ATOM 822 O O . GLN A 1 110 ? 0.945 -0.331 -2.151 1.00 91.75 110 GLN A O 1
ATOM 827 N N . GLY A 1 111 ? 1.893 1.429 -1.149 1.00 91.12 111 GLY A N 1
ATOM 828 C CA . GLY A 1 111 ? 0.797 2.348 -1.461 1.00 91.12 111 GLY A CA 1
ATOM 829 C C . GLY A 1 111 ? 0.569 2.520 -2.967 1.00 91.12 111 GLY A C 1
ATOM 830 O O . GLY A 1 111 ? -0.573 2.590 -3.420 1.00 91.12 111 GLY A O 1
ATOM 831 N N . ILE A 1 112 ? 1.643 2.537 -3.763 1.00 94.94 112 ILE A N 1
ATOM 832 C CA . ILE A 1 112 ? 1.542 2.530 -5.228 1.00 94.94 112 ILE A CA 1
ATOM 833 C C . ILE A 1 112 ? 0.950 1.203 -5.718 1.00 94.94 112 ILE A C 1
ATOM 835 O O . ILE A 1 112 ? 0.085 1.209 -6.594 1.00 94.94 112 ILE A O 1
ATOM 839 N N . LEU A 1 113 ? 1.407 0.081 -5.163 1.00 93.88 113 LEU A N 1
ATOM 840 C CA . LEU A 1 113 ? 0.974 -1.259 -5.544 1.00 93.88 113 LEU A CA 1
ATOM 841 C C . LEU A 1 113 ? -0.522 -1.479 -5.273 1.00 93.88 113 LEU A C 1
ATOM 843 O O . LEU A 1 113 ? -1.224 -1.995 -6.144 1.00 93.88 113 LEU A O 1
ATOM 847 N N . ASP A 1 114 ? -1.017 -1.033 -4.118 1.00 91.12 114 ASP A N 1
ATOM 848 C CA . ASP A 1 114 ? -2.427 -1.125 -3.718 1.00 91.12 114 ASP A CA 1
ATOM 849 C C . ASP A 1 114 ? -3.348 -0.321 -4.648 1.00 91.12 114 ASP A C 1
ATOM 851 O O . ASP A 1 114 ? -4.483 -0.723 -4.906 1.00 91.12 114 ASP A O 1
ATOM 855 N N . ALA A 1 115 ? -2.852 0.795 -5.189 1.00 93.31 115 ALA A N 1
ATOM 856 C CA . ALA A 1 115 ? -3.583 1.644 -6.127 1.00 93.31 115 ALA A CA 1
ATOM 857 C C . ALA A 1 115 ? -3.513 1.160 -7.588 1.00 93.31 115 ALA A C 1
ATOM 859 O O . ALA A 1 115 ? -4.241 1.675 -8.439 1.00 93.31 115 ALA A O 1
ATOM 860 N N . MET A 1 116 ? -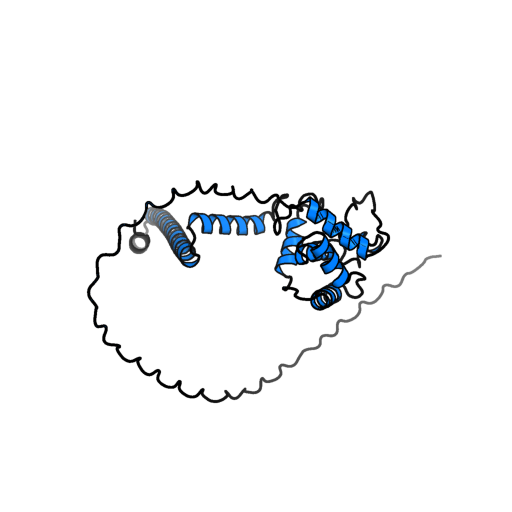2.633 0.204 -7.912 1.00 93.75 116 MET A N 1
ATOM 861 C CA . MET A 1 116 ? -2.498 -0.306 -9.277 1.00 93.75 116 MET A CA 1
ATOM 862 C C . MET A 1 116 ? -3.669 -1.214 -9.667 1.00 93.75 116 MET A C 1
ATOM 864 O O . MET A 1 116 ? -4.027 -2.108 -8.895 1.00 93.75 116 MET A O 1
ATOM 868 N N . PRO A 1 117 ? -4.209 -1.078 -10.892 1.00 93.56 117 PRO A N 1
ATOM 869 C CA . PRO A 1 117 ? -5.134 -2.063 -11.430 1.00 93.56 117 PRO A CA 1
ATOM 870 C C . PRO A 1 117 ? -4.413 -3.390 -11.725 1.00 93.56 117 PRO A C 1
ATOM 872 O O . PRO A 1 117 ? -3.183 -3.496 -11.688 1.00 93.56 117 PRO A O 1
ATOM 875 N N . ALA A 1 118 ? -5.193 -4.424 -12.032 1.00 89.31 118 ALA A N 1
ATOM 876 C CA . ALA A 1 118 ? -4.647 -5.633 -12.632 1.00 89.31 118 ALA A CA 1
ATOM 877 C C . ALA A 1 118 ? -4.322 -5.367 -14.108 1.00 89.31 118 ALA A C 1
ATOM 879 O O . ALA A 1 118 ? -5.148 -4.811 -14.830 1.00 89.31 118 ALA A O 1
ATOM 880 N N . PHE A 1 119 ? -3.143 -5.796 -14.549 1.00 92.38 119 PHE A N 1
ATOM 881 C CA . PHE A 1 119 ? -2.718 -5.697 -15.943 1.00 92.38 119 PHE A CA 1
ATOM 882 C C . PHE A 1 119 ? -2.797 -7.074 -16.597 1.00 92.38 119 PHE A C 1
ATOM 884 O O . PHE A 1 119 ? -2.310 -8.052 -16.025 1.00 92.38 119 PHE A O 1
ATOM 891 N N . VAL A 1 120 ? -3.405 -7.163 -17.779 1.00 87.62 120 VAL A N 1
ATOM 892 C CA . VAL A 1 120 ? -3.528 -8.422 -18.531 1.00 87.62 120 VAL A CA 1
ATOM 893 C C . VAL A 1 120 ? -2.556 -8.437 -19.708 1.00 87.62 120 VAL A C 1
ATOM 895 O O . VAL A 1 120 ? -2.028 -9.490 -20.066 1.00 87.62 120 VAL A O 1
ATOM 898 N N . THR A 1 121 ? -2.291 -7.272 -20.297 1.00 96.19 121 THR A N 1
ATOM 899 C CA . THR A 1 121 ? -1.498 -7.124 -21.519 1.00 96.19 121 THR A CA 1
ATOM 900 C C . THR A 1 121 ? -0.389 -6.079 -21.377 1.00 96.19 121 THR A C 1
ATOM 902 O O . THR A 1 121 ? -0.375 -5.271 -20.448 1.00 96.19 121 THR A O 1
ATOM 905 N N . ALA A 1 122 ? 0.555 -6.086 -22.325 1.00 97.56 122 ALA A N 1
ATOM 906 C CA . ALA A 1 122 ? 1.580 -5.046 -22.425 1.00 97.56 122 ALA A CA 1
ATOM 907 C C . ALA A 1 122 ? 0.966 -3.657 -22.665 1.00 97.56 122 ALA A C 1
ATOM 909 O O . ALA A 1 122 ? 1.472 -2.675 -22.135 1.00 97.56 122 ALA A O 1
ATOM 910 N N . GLU A 1 123 ? -0.138 -3.590 -23.412 1.00 98.25 123 GLU A N 1
ATOM 911 C CA . GLU A 1 123 ? -0.827 -2.342 -23.752 1.00 98.25 123 GLU A CA 1
ATOM 912 C C . GLU A 1 123 ? -1.499 -1.705 -22.524 1.00 98.25 123 GLU A C 1
ATOM 914 O O . GLU A 1 123 ? -1.451 -0.483 -22.363 1.00 98.25 123 GLU A O 1
ATOM 919 N N . ASP A 1 124 ? -2.030 -2.519 -21.600 1.00 97.75 124 ASP A N 1
ATOM 920 C CA . ASP A 1 124 ? -2.555 -2.027 -20.315 1.00 97.75 124 ASP A CA 1
ATOM 921 C C . ASP A 1 124 ? -1.444 -1.354 -19.492 1.00 97.75 124 ASP A C 1
ATOM 923 O O . ASP A 1 124 ? -1.647 -0.311 -18.866 1.00 97.75 124 ASP A O 1
ATOM 927 N N . ILE A 1 125 ? -0.249 -1.952 -19.508 1.00 98.44 125 ILE A N 1
ATOM 928 C CA . ILE A 1 125 ? 0.921 -1.427 -18.801 1.00 98.44 125 ILE A CA 1
ATOM 929 C C . ILE A 1 125 ? 1.433 -0.160 -19.480 1.00 98.44 125 ILE A C 1
ATOM 931 O O . ILE A 1 125 ? 1.700 0.814 -18.783 1.00 98.44 125 ILE A O 1
ATOM 935 N N . ASP A 1 126 ? 1.547 -0.144 -20.811 1.00 98.56 126 ASP A N 1
ATOM 936 C CA . ASP A 1 126 ? 1.934 1.050 -21.571 1.00 98.56 126 ASP A CA 1
ATOM 937 C C . ASP A 1 126 ? 0.996 2.219 -21.267 1.00 98.56 126 ASP A C 1
ATOM 939 O O . ASP A 1 126 ? 1.460 3.314 -20.952 1.00 98.56 126 ASP A O 1
ATOM 943 N N . THR A 1 127 ? -0.315 1.971 -21.285 1.00 98.44 127 THR A N 1
ATOM 944 C CA . THR A 1 127 ? -1.327 2.977 -20.944 1.00 98.44 127 THR A CA 1
ATOM 945 C C . THR A 1 127 ? -1.081 3.541 -19.548 1.00 98.44 127 THR A C 1
ATOM 947 O O . THR A 1 127 ? -0.935 4.751 -19.388 1.00 98.44 127 THR A O 1
ATOM 950 N N . TYR A 1 128 ? -0.933 2.675 -18.545 1.00 98.44 128 TYR A N 1
ATOM 951 C CA . TYR A 1 128 ? -0.684 3.108 -17.172 1.00 98.44 128 TYR A CA 1
ATOM 952 C C . TYR A 1 128 ? 0.642 3.870 -17.009 1.00 98.44 128 TYR A C 1
ATOM 954 O O . TYR A 1 128 ? 0.705 4.871 -16.291 1.00 98.44 128 TYR A O 1
ATOM 962 N N . VAL A 1 129 ? 1.711 3.420 -17.675 1.00 98.56 129 VAL A N 1
ATOM 963 C CA . VAL A 1 129 ? 3.017 4.092 -17.658 1.00 98.56 129 VAL A CA 1
ATOM 964 C C . VAL A 1 129 ? 2.901 5.487 -18.265 1.00 98.56 129 VAL A C 1
ATOM 966 O O . VAL A 1 129 ? 3.398 6.436 -17.665 1.00 98.56 129 VAL A O 1
ATOM 969 N N . GLN A 1 130 ? 2.218 5.639 -19.401 1.00 98.50 130 GLN A N 1
ATOM 970 C CA . GLN A 1 130 ? 2.058 6.937 -20.059 1.00 98.50 130 GLN A CA 1
ATOM 971 C C . GLN A 1 130 ? 1.109 7.875 -19.303 1.00 98.50 130 GLN A C 1
ATOM 973 O O . GLN A 1 130 ? 1.352 9.079 -19.277 1.00 98.50 130 GLN A O 1
ATOM 978 N N . GLU A 1 131 ? 0.071 7.357 -18.643 1.00 98.00 131 GLU A N 1
ATOM 979 C CA . GLU A 1 131 ? -0.793 8.154 -17.762 1.00 98.00 131 GLU A CA 1
ATOM 980 C C . GLU A 1 131 ? -0.029 8.682 -16.544 1.00 98.00 131 GLU A C 1
ATOM 982 O O . GLU A 1 131 ? -0.154 9.852 -16.176 1.00 98.00 131 GLU A O 1
ATOM 987 N N . ALA A 1 132 ? 0.785 7.832 -15.916 1.00 97.06 132 ALA A N 1
ATOM 988 C CA . ALA A 1 132 ? 1.574 8.221 -14.757 1.00 97.06 132 ALA A CA 1
ATOM 989 C C . ALA A 1 132 ? 2.776 9.099 -15.141 1.00 97.06 132 ALA A C 1
ATOM 991 O O . ALA A 1 132 ? 3.140 10.008 -14.395 1.00 97.06 132 ALA A O 1
ATOM 992 N N . ALA A 1 133 ? 3.425 8.816 -16.266 1.00 98.12 133 ALA A N 1
ATOM 993 C CA . ALA A 1 133 ? 4.668 9.436 -16.708 1.00 98.12 133 ALA A CA 1
ATOM 994 C C . ALA A 1 133 ? 4.654 9.681 -18.229 1.00 98.12 133 ALA A C 1
ATOM 996 O O . ALA A 1 133 ? 5.276 8.927 -18.986 1.00 98.12 133 ALA A O 1
ATOM 997 N N . PRO A 1 134 ? 3.972 10.745 -18.695 1.00 98.25 134 PRO A N 1
ATOM 998 C CA . PRO A 1 134 ? 3.886 11.050 -20.118 1.00 98.25 134 PRO A CA 1
ATOM 999 C C . PRO A 1 134 ? 5.265 11.185 -20.770 1.00 98.25 134 PRO A C 1
ATOM 1001 O O . PRO A 1 134 ? 6.116 11.943 -20.299 1.00 98.25 134 PRO A O 1
ATOM 1004 N N . GLY A 1 135 ? 5.479 10.465 -21.872 1.00 97.75 135 GLY A N 1
ATOM 1005 C CA . GLY A 1 135 ? 6.755 10.453 -22.590 1.00 97.75 135 GLY A CA 1
ATOM 1006 C C . GLY A 1 135 ? 7.810 9.529 -21.980 1.00 97.75 135 GLY A C 1
ATOM 1007 O O . GLY A 1 135 ? 8.977 9.617 -22.364 1.00 97.75 135 GLY A O 1
ATOM 1008 N N . SER A 1 136 ? 7.426 8.648 -21.050 1.00 98.50 136 SER A N 1
ATOM 1009 C CA . SER A 1 136 ? 8.326 7.618 -20.537 1.00 98.50 136 SER A CA 1
ATOM 1010 C C . SER A 1 136 ? 8.880 6.750 -21.679 1.00 98.50 136 SER A C 1
ATOM 1012 O O . SER A 1 136 ? 8.118 6.340 -22.560 1.00 98.50 136 SER A O 1
ATOM 1014 N N . PRO A 1 137 ? 10.193 6.451 -21.668 1.00 98.25 137 PRO A N 1
ATOM 1015 C CA . PRO A 1 137 ? 10.818 5.530 -22.613 1.00 98.25 137 PRO A CA 1
ATOM 1016 C C . PRO A 1 137 ? 10.658 4.053 -22.213 1.00 98.25 137 PRO A C 1
ATOM 1018 O O . PRO A 1 137 ? 11.024 3.167 -22.987 1.00 98.25 137 PRO A O 1
ATOM 1021 N N . VAL A 1 138 ? 10.153 3.779 -21.005 1.00 98.56 138 VAL A N 1
ATOM 1022 C CA . VAL A 1 138 ? 9.861 2.426 -20.525 1.00 98.56 138 VAL A CA 1
ATOM 1023 C C . VAL A 1 138 ? 8.545 1.963 -21.141 1.00 98.56 138 VAL A C 1
ATOM 1025 O O . VAL A 1 138 ? 7.564 2.701 -21.138 1.00 98.56 138 VAL A O 1
ATOM 1028 N N . THR A 1 139 ? 8.520 0.729 -21.643 1.00 98.69 139 THR A N 1
ATOM 1029 C CA . THR A 1 139 ? 7.322 0.131 -22.253 1.00 98.69 139 THR A CA 1
ATOM 1030 C C . THR A 1 139 ? 6.833 -1.079 -21.463 1.00 98.69 139 THR A C 1
ATOM 1032 O O . THR A 1 139 ? 7.607 -1.763 -20.787 1.00 98.69 139 THR A O 1
ATOM 1035 N N . GLY A 1 140 ? 5.548 -1.394 -21.588 1.00 98.38 140 GLY A N 1
ATOM 1036 C CA . GLY A 1 140 ? 4.925 -2.573 -21.005 1.00 98.38 140 GLY A CA 1
ATOM 1037 C C . GLY A 1 140 ? 5.509 -3.875 -21.537 1.00 98.38 140 GLY A C 1
ATOM 1038 O O . GLY A 1 140 ? 5.652 -4.833 -20.779 1.00 98.38 140 GLY A O 1
ATOM 1039 N N . ALA A 1 141 ? 5.945 -3.896 -22.800 1.00 98.56 141 ALA A N 1
ATOM 1040 C CA . ALA A 1 141 ? 6.662 -5.033 -23.369 1.00 98.56 141 ALA A CA 1
ATOM 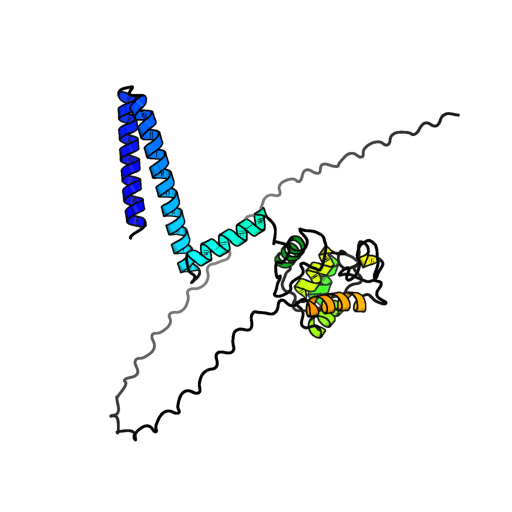1041 C C . ALA A 1 141 ? 7.994 -5.299 -22.643 1.00 98.56 141 ALA A C 1
ATOM 1043 O O . ALA A 1 141 ? 8.265 -6.447 -22.291 1.00 98.56 141 ALA A O 1
ATOM 1044 N N . MET A 1 142 ? 8.788 -4.253 -22.363 1.00 98.69 142 MET A N 1
ATOM 1045 C CA . MET A 1 142 ? 10.035 -4.381 -21.589 1.00 98.69 142 MET A CA 1
ATOM 1046 C C . MET A 1 142 ? 9.755 -4.920 -20.181 1.00 98.69 142 MET A C 1
ATOM 1048 O O . MET A 1 142 ? 10.428 -5.843 -19.724 1.00 98.69 142 MET A O 1
ATOM 1052 N N . ILE A 1 143 ? 8.737 -4.376 -19.502 1.00 98.62 143 ILE A N 1
ATOM 1053 C CA . ILE A 1 143 ? 8.369 -4.776 -18.136 1.00 98.62 143 ILE A CA 1
ATOM 1054 C C . ILE A 1 143 ? 7.926 -6.241 -18.094 1.00 98.62 143 ILE A C 1
ATOM 1056 O O . ILE A 1 143 ? 8.437 -7.002 -17.276 1.00 98.62 143 ILE A O 1
ATOM 1060 N N . LEU A 1 144 ? 7.007 -6.665 -18.968 1.00 97.81 144 LEU A N 1
ATOM 1061 C CA . LEU A 1 144 ? 6.523 -8.050 -18.987 1.00 97.81 144 LEU A CA 1
ATOM 1062 C C . LEU A 1 144 ? 7.616 -9.044 -19.374 1.00 97.81 144 LEU A C 1
ATOM 1064 O O . LEU A 1 144 ? 7.694 -10.122 -18.780 1.00 97.81 144 LEU A O 1
ATOM 1068 N N . ALA A 1 145 ? 8.471 -8.694 -20.339 1.00 97.88 145 ALA A N 1
ATOM 1069 C CA . ALA A 1 145 ? 9.597 -9.536 -20.725 1.00 97.88 145 ALA A CA 1
ATOM 1070 C C . ALA A 1 145 ? 10.552 -9.742 -19.540 1.00 97.88 145 ALA A C 1
ATOM 1072 O O . ALA A 1 145 ? 10.800 -10.879 -19.149 1.00 97.88 145 ALA A O 1
ATOM 1073 N N . ALA A 1 146 ? 11.001 -8.659 -18.902 1.00 98.25 146 ALA A N 1
ATOM 1074 C CA . ALA A 1 146 ? 11.895 -8.732 -17.751 1.00 98.25 146 ALA A CA 1
ATOM 1075 C C . ALA A 1 146 ? 11.262 -9.458 -16.551 1.00 98.25 146 ALA A C 1
ATOM 1077 O O . ALA A 1 146 ? 11.924 -10.275 -15.903 1.00 98.25 146 ALA A O 1
ATOM 1078 N N . ALA A 1 147 ? 9.979 -9.192 -16.277 1.00 97.25 147 ALA A N 1
ATOM 1079 C CA . ALA A 1 147 ? 9.234 -9.826 -15.197 1.00 97.25 147 ALA A CA 1
ATOM 1080 C C . ALA A 1 147 ? 9.114 -11.340 -15.402 1.00 97.25 147 ALA A C 1
ATOM 1082 O O . ALA A 1 147 ? 9.428 -12.116 -14.500 1.00 97.25 147 ALA A O 1
ATOM 1083 N N . SER A 1 148 ? 8.721 -11.769 -16.604 1.00 95.81 148 SER A N 1
ATOM 1084 C CA . SER A 1 148 ? 8.587 -13.190 -16.941 1.00 95.81 148 SER A CA 1
ATOM 1085 C C . SER A 1 148 ? 9.930 -13.923 -16.957 1.00 95.81 148 SER A C 1
ATOM 1087 O O . SER A 1 148 ? 10.022 -15.010 -16.389 1.00 95.81 148 SER A O 1
ATOM 1089 N N . GLU A 1 149 ? 10.982 -13.316 -17.516 1.00 97.50 149 GLU A N 1
ATOM 1090 C CA . GLU A 1 149 ? 12.344 -13.870 -17.548 1.00 97.50 149 GLU A CA 1
ATOM 1091 C C . GLU A 1 149 ? 12.888 -14.136 -16.136 1.00 97.50 149 GLU A C 1
ATOM 1093 O O . GLU A 1 149 ? 13.517 -15.162 -15.882 1.00 97.50 149 GLU A O 1
ATOM 1098 N N . ASN A 1 150 ? 12.587 -13.243 -15.192 1.00 96.31 150 ASN A N 1
ATOM 1099 C CA . ASN A 1 150 ? 13.068 -13.328 -13.815 1.00 96.31 150 ASN A CA 1
ATOM 1100 C C . ASN A 1 150 ? 12.049 -13.935 -12.842 1.00 96.31 150 ASN A C 1
ATOM 1102 O O . ASN A 1 150 ? 12.336 -14.019 -11.646 1.00 96.31 150 ASN A O 1
ATOM 1106 N N . LEU A 1 151 ? 10.881 -14.366 -13.334 1.00 94.50 151 LEU A N 1
ATOM 1107 C CA . LEU A 1 151 ? 9.736 -14.877 -12.569 1.00 94.50 151 LEU A CA 1
ATOM 1108 C C . LEU A 1 151 ? 9.216 -13.907 -11.490 1.00 94.50 151 LEU A C 1
ATOM 1110 O O . LEU A 1 151 ? 8.764 -14.354 -10.428 1.00 94.50 151 LEU A O 1
ATOM 1114 N N . VAL A 1 152 ? 9.374 -12.600 -11.683 1.00 94.88 152 VAL A N 1
ATOM 1115 C CA . VAL A 1 152 ? 8.991 -11.577 -10.701 1.00 94.88 152 VAL A CA 1
ATOM 1116 C C . VAL A 1 152 ? 7.623 -10.974 -10.996 1.00 94.88 152 VAL A C 1
ATOM 1118 O O . VAL A 1 152 ? 7.153 -10.996 -12.131 1.00 94.88 152 VAL A O 1
ATOM 1121 N N . ASP A 1 153 ? 6.973 -10.444 -9.962 1.00 94.81 153 ASP A N 1
ATOM 1122 C CA . ASP A 1 153 ? 5.693 -9.755 -10.108 1.00 94.81 153 ASP A CA 1
ATOM 1123 C C . ASP A 1 153 ? 5.875 -8.435 -10.876 1.00 94.81 153 ASP A C 1
ATOM 1125 O O . ASP A 1 153 ? 6.610 -7.538 -10.449 1.00 94.81 153 ASP A O 1
ATOM 1129 N N . SER A 1 154 ? 5.205 -8.310 -12.025 1.00 96.75 154 SER A N 1
ATOM 1130 C CA . SER A 1 154 ? 5.317 -7.126 -12.884 1.00 96.75 154 SER A CA 1
ATOM 1131 C C . SER A 1 154 ? 4.759 -5.873 -12.209 1.00 96.75 154 SER A C 1
ATOM 1133 O O . SER A 1 154 ? 5.308 -4.788 -12.396 1.00 96.75 154 SER A O 1
ATOM 1135 N N . ARG A 1 155 ? 3.722 -6.005 -11.370 1.00 97.25 155 ARG A N 1
ATOM 1136 C CA . ARG A 1 155 ? 3.155 -4.876 -10.617 1.00 97.25 155 ARG A CA 1
ATOM 1137 C C . ARG A 1 155 ? 4.150 -4.332 -9.595 1.00 97.25 155 ARG A C 1
ATOM 1139 O O . ARG A 1 155 ? 4.339 -3.119 -9.533 1.00 97.25 155 ARG A O 1
ATOM 1146 N N . LEU A 1 156 ? 4.842 -5.200 -8.857 1.00 96.69 156 LEU A N 1
ATOM 1147 C CA . LEU A 1 156 ? 5.904 -4.785 -7.939 1.00 96.69 156 LEU A CA 1
ATOM 1148 C C . LEU A 1 156 ? 7.045 -4.067 -8.672 1.00 96.69 156 LEU A C 1
ATOM 1150 O O . LEU A 1 156 ? 7.472 -2.999 -8.234 1.00 96.69 156 LEU A O 1
ATOM 1154 N N . MET A 1 157 ? 7.496 -4.599 -9.816 1.00 97.19 157 MET A N 1
ATOM 1155 C CA . MET A 1 157 ? 8.489 -3.913 -10.654 1.00 97.19 157 MET A CA 1
ATOM 1156 C C . MET A 1 157 ? 8.028 -2.509 -11.050 1.00 97.19 157 MET A C 1
ATOM 1158 O O . MET A 1 157 ? 8.781 -1.544 -10.917 1.00 97.19 157 MET A O 1
ATOM 1162 N N . MET A 1 158 ? 6.784 -2.380 -11.512 1.00 98.38 158 MET A N 1
ATOM 1163 C CA . MET A 1 158 ? 6.215 -1.089 -11.886 1.00 98.38 158 MET A CA 1
ATOM 1164 C C . MET A 1 158 ? 6.131 -0.133 -10.697 1.00 98.38 158 MET A C 1
ATOM 1166 O O . MET A 1 158 ? 6.349 1.064 -10.872 1.00 98.38 158 MET A O 1
ATOM 1170 N N . ALA A 1 159 ? 5.810 -0.629 -9.499 1.00 98.12 159 ALA A N 1
ATOM 1171 C CA . ALA A 1 159 ? 5.662 0.207 -8.313 1.00 98.12 159 ALA A CA 1
ATOM 1172 C C . ALA A 1 159 ? 7.005 0.830 -7.912 1.00 98.12 159 ALA A C 1
ATOM 1174 O O . ALA A 1 159 ? 7.076 2.038 -7.682 1.00 98.12 159 ALA A O 1
ATOM 1175 N N . ILE A 1 160 ? 8.072 0.029 -7.948 1.00 97.56 160 ILE A N 1
ATOM 1176 C CA . ILE A 1 160 ? 9.454 0.478 -7.739 1.00 97.56 160 ILE A CA 1
ATOM 1177 C C . ILE A 1 160 ? 9.864 1.500 -8.807 1.00 97.56 160 ILE A C 1
ATOM 1179 O O . ILE A 1 160 ? 10.300 2.600 -8.478 1.00 97.56 160 ILE A O 1
ATOM 1183 N N . MET A 1 161 ? 9.654 1.201 -10.095 1.00 98.50 161 MET A N 1
ATOM 1184 C CA . MET A 1 161 ? 10.043 2.114 -11.182 1.00 98.50 161 MET A CA 1
ATOM 1185 C C . MET A 1 161 ? 9.290 3.448 -11.148 1.00 98.50 161 MET A C 1
ATOM 1187 O O . MET A 1 161 ? 9.852 4.499 -11.476 1.00 98.50 161 MET A O 1
ATOM 1191 N N . ARG A 1 162 ? 8.014 3.420 -10.748 1.00 98.31 162 ARG A N 1
ATOM 1192 C CA . ARG A 1 162 ? 7.209 4.626 -10.549 1.00 98.31 162 ARG A CA 1
ATOM 1193 C C . ARG A 1 162 ? 7.770 5.468 -9.410 1.00 98.31 162 ARG A C 1
ATOM 1195 O O . ARG A 1 162 ? 7.952 6.666 -9.596 1.00 98.31 162 ARG A O 1
ATOM 1202 N N . ASN A 1 163 ? 8.044 4.846 -8.265 1.00 97.50 163 ASN A N 1
ATOM 1203 C CA . ASN A 1 163 ? 8.554 5.533 -7.082 1.00 97.50 163 ASN A CA 1
ATOM 1204 C C . ASN A 1 163 ? 9.930 6.171 -7.325 1.00 97.50 163 ASN A C 1
ATOM 1206 O O . ASN A 1 163 ? 10.171 7.300 -6.905 1.00 97.50 163 ASN A O 1
ATOM 1210 N N . ASP A 1 164 ? 10.817 5.466 -8.025 1.00 96.62 164 ASP A N 1
ATOM 1211 C CA . ASP A 1 164 ? 12.239 5.813 -8.035 1.00 96.62 164 ASP A CA 1
ATOM 1212 C C . ASP A 1 164 ? 12.631 6.809 -9.120 1.00 96.62 164 ASP A C 1
ATOM 1214 O O . ASP A 1 164 ? 13.563 7.599 -8.950 1.00 96.62 164 ASP A O 1
ATOM 1218 N N . SER A 1 165 ? 11.951 6.765 -10.262 1.00 97.81 165 SER A N 1
ATOM 1219 C CA . SER A 1 165 ? 12.323 7.589 -11.415 1.00 97.81 165 SER A CA 1
ATOM 1220 C C . SER A 1 165 ? 11.138 8.044 -12.252 1.00 97.81 165 SER A C 1
ATOM 1222 O O . SER A 1 165 ? 11.340 8.571 -13.348 1.00 97.81 165 SER A O 1
ATOM 1224 N N . GLN A 1 166 ? 9.908 7.828 -11.774 1.00 98.12 166 GLN A N 1
ATOM 1225 C CA . GLN A 1 166 ? 8.698 8.090 -12.543 1.00 98.12 166 GLN A CA 1
ATOM 1226 C C . GLN A 1 166 ? 8.789 7.416 -13.927 1.00 98.12 166 GLN A C 1
ATOM 1228 O O . GLN A 1 166 ? 8.692 8.069 -14.967 1.00 98.12 166 GLN A O 1
ATOM 1233 N N . PHE A 1 167 ? 9.085 6.110 -13.931 1.00 98.50 167 PHE A N 1
ATOM 1234 C CA . PHE A 1 167 ? 9.324 5.310 -15.140 1.00 98.50 167 PHE A CA 1
ATOM 1235 C C . PHE A 1 167 ? 10.425 5.880 -16.052 1.00 98.50 167 PHE A C 1
ATOM 1237 O O . PHE A 1 167 ? 10.279 5.940 -17.270 1.00 98.50 167 PHE A O 1
ATOM 1244 N N . GLY A 1 168 ? 11.536 6.334 -15.476 1.00 97.81 168 GLY A N 1
ATOM 1245 C CA . GLY A 1 168 ? 12.683 6.841 -16.230 1.00 97.81 168 GLY A CA 1
ATOM 1246 C C . GLY A 1 168 ? 12.533 8.269 -16.755 1.00 97.81 168 GLY A C 1
ATOM 1247 O O . GLY A 1 168 ? 13.334 8.690 -17.583 1.00 97.81 168 GLY A O 1
ATOM 1248 N N . THR A 1 169 ? 11.541 9.033 -16.294 1.00 98.31 169 THR A N 1
ATOM 1249 C CA . THR A 1 169 ? 11.372 10.444 -16.695 1.00 98.31 169 THR A CA 1
ATOM 1250 C C . THR A 1 169 ? 12.020 11.429 -15.722 1.00 98.31 169 THR A C 1
ATOM 1252 O O . THR A 1 169 ? 12.244 12.588 -16.071 1.00 98.31 169 THR A O 1
ATOM 1255 N N . GLN A 1 170 ? 12.358 10.985 -14.509 1.00 96.81 170 GLN A N 1
ATOM 1256 C CA . GLN A 1 170 ? 12.895 11.835 -13.450 1.00 96.81 170 GLN A CA 1
ATOM 1257 C C . GLN A 1 170 ? 14.167 11.271 -12.800 1.00 96.81 170 GLN A C 1
ATOM 1259 O O . GLN A 1 170 ? 14.482 10.081 -12.862 1.00 96.81 170 GLN A O 1
ATOM 1264 N N . GLY A 1 171 ? 14.905 12.168 -12.142 1.00 95.38 171 GLY A N 1
ATOM 1265 C CA . GLY A 1 171 ? 16.015 11.816 -11.258 1.00 95.38 171 GLY A CA 1
ATOM 1266 C C . GLY A 1 171 ? 17.246 11.233 -11.959 1.00 95.38 171 GLY A C 1
ATOM 1267 O O . GLY A 1 171 ? 17.524 11.506 -13.128 1.00 95.38 171 GLY A O 1
ATOM 1268 N N . VAL A 1 172 ? 18.029 10.460 -11.200 1.00 95.81 172 VAL A N 1
ATOM 1269 C CA . VAL A 1 172 ? 19.219 9.751 -11.706 1.00 95.81 172 VAL A CA 1
ATOM 1270 C C . VAL A 1 172 ? 18.810 8.659 -12.696 1.00 95.81 172 VAL A C 1
ATOM 1272 O O . VAL A 1 172 ? 19.479 8.48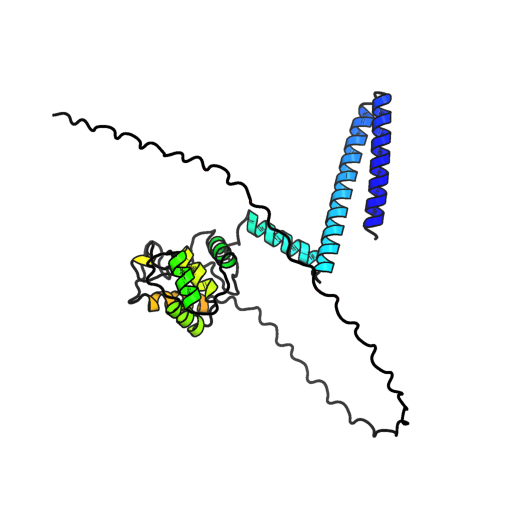5 -13.715 1.00 95.81 172 VAL A O 1
ATOM 1275 N N . GLY A 1 173 ? 17.687 7.977 -12.443 1.00 96.12 173 GLY A N 1
ATOM 1276 C CA . GLY A 1 173 ? 17.176 6.918 -13.312 1.00 96.12 173 GLY A CA 1
ATOM 1277 C C . GLY A 1 173 ? 16.931 7.377 -14.750 1.00 96.12 173 GLY A C 1
ATOM 1278 O O . GLY A 1 173 ? 17.284 6.657 -15.682 1.00 96.12 173 GLY A O 1
ATOM 1279 N N . ALA A 1 174 ? 16.451 8.614 -14.937 1.00 97.31 174 ALA A N 1
ATOM 1280 C CA . ALA A 1 174 ? 16.290 9.237 -16.254 1.00 97.31 174 ALA A CA 1
ATOM 1281 C C . ALA A 1 174 ? 17.597 9.356 -17.053 1.00 97.31 174 ALA A C 1
ATOM 1283 O O . ALA A 1 174 ? 17.633 9.120 -18.256 1.00 97.31 174 ALA A O 1
ATOM 1284 N N . ARG A 1 175 ? 18.688 9.732 -16.378 1.00 97.00 175 ARG A N 1
ATOM 1285 C CA . ARG A 1 175 ? 19.985 10.015 -17.017 1.00 97.00 175 ARG A CA 1
ATOM 1286 C C . ARG A 1 175 ? 20.807 8.761 -17.287 1.00 97.00 175 ARG A C 1
ATOM 1288 O O . ARG A 1 175 ? 21.748 8.807 -18.071 1.00 97.00 175 ARG A O 1
ATOM 1295 N N . THR A 1 176 ? 20.481 7.670 -16.601 1.00 97.88 176 THR A N 1
ATOM 1296 C CA . THR A 1 176 ? 21.274 6.437 -16.567 1.00 97.88 176 THR A CA 1
ATOM 1297 C C . THR A 1 176 ? 20.562 5.243 -17.203 1.00 97.88 176 THR A C 1
ATOM 1299 O O . THR A 1 176 ? 21.064 4.125 -17.114 1.00 97.88 176 THR A O 1
ATOM 1302 N N . ASN A 1 177 ? 19.417 5.465 -17.864 1.00 98.62 177 ASN A N 1
ATOM 1303 C CA . ASN A 1 177 ? 18.532 4.416 -18.384 1.00 98.62 177 ASN A CA 1
ATOM 1304 C C . ASN A 1 177 ? 18.166 3.378 -17.311 1.00 98.62 177 ASN A C 1
ATOM 1306 O O . ASN A 1 177 ? 18.142 2.183 -17.580 1.00 98.62 177 ASN A O 1
ATOM 1310 N N . ASN A 1 178 ? 17.940 3.822 -16.074 1.00 98.12 178 ASN A N 1
ATOM 1311 C CA . ASN A 1 178 ? 17.819 2.965 -14.897 1.00 98.12 178 ASN A CA 1
ATOM 1312 C C . ASN A 1 178 ? 16.500 3.254 -14.163 1.00 98.12 178 ASN A C 1
ATOM 1314 O O . ASN A 1 178 ? 16.496 3.959 -13.150 1.00 98.12 178 ASN A O 1
ATOM 1318 N N . PRO A 1 179 ? 15.354 2.766 -14.668 1.00 98.06 179 PRO A N 1
ATOM 1319 C CA . PRO A 1 179 ? 14.054 3.169 -14.148 1.00 98.06 179 PRO A CA 1
ATOM 1320 C C . PRO A 1 179 ? 13.804 2.689 -12.712 1.00 98.06 179 PRO A C 1
ATOM 1322 O O . PRO A 1 179 ? 13.059 3.331 -11.980 1.00 98.06 179 PRO A O 1
ATOM 1325 N N . GLY A 1 180 ? 14.451 1.603 -12.284 1.00 97.06 180 GLY A N 1
ATOM 1326 C CA . GLY A 1 180 ? 14.432 1.144 -10.893 1.00 97.06 180 GLY A CA 1
ATOM 1327 C C . GLY A 1 180 ? 15.544 1.737 -10.027 1.00 97.06 180 GLY A C 1
ATOM 1328 O O . GLY A 1 180 ? 15.713 1.295 -8.903 1.00 97.06 180 GLY A O 1
ATOM 1329 N N . ASN A 1 181 ? 16.361 2.663 -10.538 1.00 96.81 181 ASN A N 1
ATOM 1330 C CA . ASN A 1 181 ? 17.473 3.271 -9.801 1.00 96.81 181 ASN A CA 1
ATOM 1331 C C . ASN A 1 181 ? 18.448 2.247 -9.156 1.00 96.81 181 ASN A C 1
ATOM 1333 O O . ASN A 1 181 ? 19.113 2.539 -8.162 1.00 96.81 181 ASN A O 1
ATOM 1337 N N . VAL A 1 182 ? 18.558 1.042 -9.731 1.00 96.31 182 VAL A N 1
ATOM 1338 C CA . VAL A 1 182 ? 19.342 -0.077 -9.189 1.00 96.31 182 VAL A CA 1
ATOM 1339 C C . VAL A 1 182 ? 20.825 0.275 -9.181 1.00 96.31 182 VAL A C 1
ATOM 1341 O O . VAL A 1 182 ? 21.391 0.623 -10.215 1.00 96.31 182 VAL A O 1
ATOM 1344 N N . GLY A 1 183 ? 21.472 0.155 -8.021 1.00 93.12 183 GLY A N 1
ATOM 1345 C CA . GLY A 1 183 ? 22.909 0.409 -7.871 1.00 93.12 183 GLY A CA 1
ATOM 1346 C C . GLY A 1 183 ? 23.300 1.886 -7.752 1.00 93.12 183 GLY A C 1
ATOM 1347 O O . GLY A 1 183 ? 24.477 2.175 -7.548 1.00 93.12 183 GLY A O 1
ATOM 1348 N N . ASN A 1 184 ? 22.344 2.819 -7.814 1.00 92.56 184 ASN A N 1
ATOM 1349 C CA . ASN A 1 184 ? 22.606 4.237 -7.575 1.00 92.56 184 ASN A CA 1
ATOM 1350 C C . ASN A 1 184 ? 22.612 4.526 -6.067 1.00 92.56 184 ASN A C 1
ATOM 1352 O O . ASN A 1 184 ? 21.625 4.286 -5.379 1.00 92.56 184 ASN A O 1
ATOM 1356 N N . THR A 1 185 ? 23.707 5.081 -5.540 1.00 86.44 185 THR A N 1
ATOM 1357 C CA . THR A 1 185 ? 23.902 5.287 -4.083 1.00 86.44 185 THR A CA 1
ATOM 1358 C C . THR A 1 185 ? 24.026 6.760 -3.685 1.00 86.44 185 THR A C 1
ATOM 1360 O O . THR A 1 185 ? 24.525 7.088 -2.608 1.00 86.44 185 THR A O 1
ATOM 1363 N N . GLY A 1 186 ? 23.672 7.681 -4.587 1.00 84.50 186 GLY A N 1
ATOM 1364 C CA . GLY A 1 186 ? 23.864 9.131 -4.425 1.00 84.50 186 GLY A CA 1
ATOM 1365 C C . GLY A 1 186 ? 25.321 9.598 -4.555 1.00 84.50 186 GLY A C 1
ATOM 1366 O O . GLY A 1 186 ? 25.569 10.761 -4.856 1.00 84.50 186 GLY A O 1
ATOM 1367 N N . THR A 1 187 ? 26.284 8.689 -4.385 1.00 88.44 187 THR A N 1
ATOM 1368 C CA . THR A 1 187 ? 27.724 8.918 -4.609 1.00 88.44 187 THR A CA 1
ATOM 1369 C C . THR A 1 187 ? 28.260 8.169 -5.828 1.00 88.44 187 THR A C 1
ATOM 1371 O O . THR A 1 187 ? 29.327 8.505 -6.337 1.00 88.44 187 THR A O 1
ATOM 1374 N N . SER A 1 188 ? 27.512 7.177 -6.313 1.00 92.50 188 SER A N 1
ATOM 1375 C CA . SER A 1 188 ? 27.795 6.425 -7.529 1.00 92.50 188 SER A CA 1
ATOM 1376 C C . SER A 1 188 ? 26.530 6.319 -8.376 1.00 92.50 188 SER A C 1
ATOM 1378 O O . SER A 1 188 ? 25.432 6.160 -7.833 1.00 92.50 188 SER A O 1
ATOM 1380 N N . GLU A 1 189 ? 26.703 6.439 -9.692 1.00 95.56 189 GLU A N 1
ATOM 1381 C CA . GLU A 1 189 ? 25.659 6.250 -10.695 1.00 95.56 189 GLU A CA 1
ATOM 1382 C C . GLU A 1 189 ? 25.992 5.005 -11.539 1.00 95.56 189 GLU A C 1
ATOM 1384 O O . GLU A 1 189 ? 27.111 4.851 -12.031 1.00 95.56 189 GLU A O 1
ATOM 1389 N N . GLN A 1 190 ? 25.008 4.130 -11.714 1.00 96.62 190 GLN A N 1
ATOM 1390 C CA . GLN A 1 190 ? 25.032 2.933 -12.538 1.00 96.62 190 GLN A CA 1
ATOM 1391 C C . GLN A 1 190 ? 24.234 3.201 -13.816 1.00 96.62 190 GLN A C 1
ATOM 1393 O O . GLN A 1 190 ? 23.006 3.310 -13.784 1.00 96.62 190 GLN A O 1
ATOM 1398 N N . MET A 1 191 ? 24.947 3.291 -14.939 1.00 97.81 191 MET A N 1
ATOM 1399 C CA . MET A 1 191 ? 24.373 3.505 -16.267 1.00 97.81 191 MET A CA 1
ATOM 1400 C C . MET A 1 191 ? 24.175 2.187 -17.009 1.00 97.81 191 MET A C 1
ATOM 1402 O O . MET A 1 191 ? 25.091 1.366 -17.078 1.00 97.81 191 MET A O 1
ATOM 1406 N N . TYR A 1 192 ? 22.997 2.028 -17.610 1.00 98.25 192 TYR A N 1
ATOM 1407 C CA . TYR A 1 192 ? 22.688 0.922 -18.506 1.00 98.25 192 TYR A CA 1
ATOM 1408 C C . TYR A 1 192 ? 22.755 1.365 -19.979 1.00 98.25 192 TYR A C 1
ATOM 1410 O O . TYR A 1 192 ? 22.315 2.470 -20.319 1.00 98.25 192 TYR A O 1
ATOM 1418 N N . PRO A 1 193 ? 23.280 0.513 -20.880 1.00 98.12 193 PRO A N 1
ATOM 1419 C CA . PRO A 1 193 ? 23.314 0.759 -22.323 1.00 98.12 193 PRO A CA 1
ATOM 1420 C C . PRO A 1 193 ? 21.952 1.068 -22.953 1.00 98.12 193 PRO A C 1
ATOM 1422 O O . PRO A 1 193 ? 21.888 1.786 -23.951 1.00 98.12 193 PRO A O 1
ATOM 1425 N N . SER A 1 194 ? 20.865 0.533 -22.391 1.00 98.50 194 SER A N 1
ATOM 1426 C CA . SER A 1 194 ? 19.507 0.721 -22.898 1.00 98.50 194 SER A CA 1
ATOM 1427 C C . SER A 1 194 ? 18.464 0.705 -21.780 1.00 98.50 194 SER A C 1
ATOM 1429 O O . SER A 1 194 ? 18.711 0.191 -20.688 1.00 98.50 194 SER A O 1
ATOM 1431 N N . TRP A 1 195 ? 17.276 1.241 -22.072 1.00 98.44 195 TRP A N 1
ATOM 1432 C CA . TRP A 1 195 ? 16.121 1.183 -21.170 1.00 98.44 195 TRP A CA 1
ATOM 1433 C C . TRP A 1 195 ? 15.691 -0.248 -20.849 1.00 98.44 195 TRP A C 1
ATOM 1435 O O . TRP A 1 195 ? 15.370 -0.538 -19.702 1.00 98.44 195 TRP A O 1
ATOM 1445 N N . ASP A 1 196 ? 15.749 -1.145 -21.835 1.00 98.50 196 ASP A N 1
ATOM 1446 C CA . ASP A 1 196 ? 15.448 -2.567 -21.652 1.00 98.50 196 ASP A CA 1
ATOM 1447 C C . ASP A 1 196 ? 16.393 -3.221 -20.629 1.00 98.50 196 ASP A C 1
ATOM 1449 O O . ASP A 1 196 ? 15.947 -3.920 -19.720 1.00 98.50 196 ASP A O 1
ATOM 1453 N N . GLU A 1 197 ? 17.695 -2.925 -20.709 1.00 98.56 197 GLU A N 1
ATOM 1454 C CA . GLU A 1 197 ? 18.674 -3.415 -19.733 1.00 98.56 197 GLU A CA 1
ATOM 1455 C C . GLU A 1 197 ? 18.438 -2.853 -18.327 1.00 98.56 197 GLU A C 1
ATOM 1457 O O . GLU A 1 197 ? 18.539 -3.597 -17.352 1.00 98.56 197 GLU A O 1
ATOM 1462 N N . GLY A 1 198 ? 18.058 -1.580 -18.200 1.00 98.38 198 GLY A N 1
ATOM 1463 C CA . GLY A 1 198 ? 17.709 -1.002 -16.900 1.00 98.38 198 GLY A CA 1
ATOM 1464 C C . GLY A 1 198 ? 16.445 -1.598 -16.280 1.00 98.38 198 GLY A C 1
ATOM 1465 O O . GLY A 1 198 ? 16.392 -1.826 -15.071 1.00 98.38 198 GLY A O 1
ATOM 1466 N N . VAL A 1 199 ? 15.425 -1.886 -17.094 1.00 98.62 199 VAL A N 1
ATOM 1467 C CA . VAL A 1 199 ? 14.214 -2.597 -16.651 1.00 98.62 199 VAL A CA 1
ATOM 1468 C C . VAL A 1 199 ? 14.575 -4.011 -16.180 1.00 98.62 199 VAL A C 1
ATOM 1470 O O . VAL A 1 199 ? 14.150 -4.421 -15.095 1.00 98.62 199 VAL A O 1
ATOM 1473 N N . ARG A 1 200 ? 15.407 -4.734 -16.945 1.00 98.62 200 ARG A N 1
ATOM 1474 C CA . ARG A 1 200 ? 15.891 -6.078 -16.590 1.00 98.62 200 ARG A CA 1
ATOM 1475 C C . ARG A 1 200 ? 16.697 -6.076 -15.295 1.00 98.62 200 ARG A C 1
ATOM 1477 O O . ARG A 1 200 ? 16.476 -6.942 -14.455 1.00 98.62 200 ARG A O 1
ATOM 1484 N N . ALA A 1 201 ? 17.544 -5.074 -15.075 1.00 98.31 201 ALA A N 1
ATOM 1485 C CA . ALA A 1 201 ? 18.305 -4.951 -13.836 1.00 98.31 201 ALA A CA 1
ATOM 1486 C C . ALA A 1 201 ? 17.413 -4.845 -12.586 1.00 98.31 201 ALA A C 1
ATOM 1488 O O . ALA A 1 201 ? 17.731 -5.437 -11.552 1.00 98.31 201 ALA A O 1
ATOM 1489 N N . GLY A 1 202 ? 16.276 -4.144 -12.680 1.00 97.31 202 GLY A N 1
ATOM 1490 C CA . GLY A 1 202 ? 15.260 -4.117 -11.621 1.00 97.31 202 GLY A CA 1
ATOM 1491 C C . GLY A 1 202 ? 14.675 -5.502 -11.335 1.00 97.31 202 GLY A C 1
ATOM 1492 O O . GLY A 1 202 ? 14.582 -5.919 -10.179 1.00 97.31 202 GLY A O 1
ATOM 1493 N N . ALA A 1 203 ? 14.345 -6.251 -12.388 1.00 98.06 203 ALA A N 1
ATOM 1494 C CA . ALA A 1 203 ? 13.822 -7.611 -12.269 1.00 98.06 203 ALA A CA 1
ATOM 1495 C C . ALA A 1 203 ? 14.845 -8.585 -11.655 1.00 98.06 203 ALA A C 1
ATOM 1497 O O . ALA A 1 203 ? 14.511 -9.365 -10.762 1.00 98.06 203 ALA A O 1
ATOM 1498 N N . GLU A 1 204 ? 16.103 -8.512 -12.092 1.00 97.62 204 GLU A N 1
ATOM 1499 C CA . GLU A 1 204 ? 17.212 -9.316 -11.567 1.00 97.62 204 GLU A CA 1
ATOM 1500 C C . GLU A 1 204 ? 17.508 -8.999 -10.099 1.00 97.62 204 GLU A C 1
ATOM 1502 O O . GLU A 1 204 ? 17.834 -9.893 -9.309 1.00 97.62 204 GLU A O 1
ATOM 1507 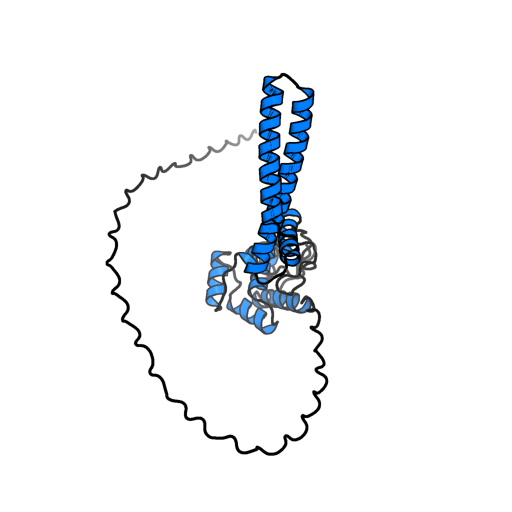N N . TRP A 1 205 ? 17.410 -7.724 -9.709 1.00 96.69 205 TRP A N 1
ATOM 1508 C CA . TRP A 1 205 ? 17.515 -7.339 -8.309 1.00 96.69 205 TRP A CA 1
ATOM 1509 C C . TRP A 1 205 ? 16.417 -8.026 -7.498 1.00 96.69 205 TRP A C 1
ATOM 1511 O O . TRP A 1 205 ? 16.739 -8.763 -6.569 1.00 96.69 205 TRP A O 1
ATOM 1521 N N . LEU A 1 206 ? 15.147 -7.887 -7.891 1.00 95.69 206 LEU A N 1
ATOM 1522 C CA . LEU A 1 206 ? 14.021 -8.497 -7.174 1.00 95.69 206 LEU A CA 1
ATOM 1523 C C . LEU A 1 206 ? 14.130 -10.021 -7.101 1.00 95.69 206 LEU A C 1
ATOM 1525 O O . LEU A 1 206 ? 13.900 -10.610 -6.048 1.00 95.69 206 LEU A O 1
ATOM 1529 N N . SER A 1 207 ? 14.541 -10.675 -8.186 1.00 95.00 207 SER A N 1
ATOM 1530 C CA . SER A 1 207 ? 14.690 -12.132 -8.221 1.00 95.00 207 SER A CA 1
ATOM 1531 C C . SER A 1 207 ? 15.673 -12.654 -7.166 1.00 95.00 207 SER A C 1
ATOM 1533 O O . SER A 1 207 ? 15.426 -13.693 -6.551 1.00 95.00 207 SER A O 1
ATOM 1535 N N . ARG A 1 208 ? 16.748 -11.901 -6.889 1.00 92.38 208 ARG A N 1
ATOM 1536 C CA . ARG A 1 208 ? 17.742 -12.224 -5.848 1.00 92.38 208 ARG A CA 1
ATOM 1537 C C . ARG A 1 208 ? 17.261 -11.957 -4.421 1.00 92.38 208 ARG A C 1
ATOM 1539 O O . ARG A 1 208 ? 17.864 -12.480 -3.491 1.00 92.38 208 ARG A O 1
ATOM 1546 N N . HIS A 1 209 ? 16.193 -11.182 -4.258 1.00 91.69 209 HIS A N 1
ATOM 1547 C CA . HIS A 1 209 ? 15.655 -10.762 -2.962 1.00 91.69 209 HIS A CA 1
ATOM 1548 C C . HIS A 1 209 ? 14.254 -11.325 -2.708 1.00 91.69 209 HIS A C 1
ATOM 1550 O O . HIS A 1 209 ? 13.443 -10.745 -1.988 1.00 91.69 209 HIS A O 1
ATOM 1556 N N . ARG A 1 210 ? 13.950 -12.490 -3.286 1.00 89.50 210 ARG A N 1
ATOM 1557 C CA . ARG A 1 210 ? 12.783 -13.265 -2.866 1.00 89.50 210 ARG A CA 1
ATOM 1558 C C . ARG A 1 210 ? 12.945 -13.617 -1.397 1.00 89.50 210 ARG A C 1
ATOM 1560 O O . ARG A 1 210 ? 13.919 -14.273 -1.021 1.00 89.50 210 ARG A O 1
ATOM 1567 N N . ALA A 1 211 ? 11.972 -13.229 -0.584 1.00 82.12 211 ALA A N 1
ATOM 1568 C CA . ALA A 1 211 ? 11.839 -13.793 0.740 1.00 82.12 211 ALA A CA 1
ATOM 1569 C C . ALA A 1 211 ? 11.621 -15.290 0.536 1.00 82.12 211 ALA A C 1
ATOM 1571 O O . ALA A 1 211 ? 10.659 -15.708 -0.112 1.00 82.12 211 ALA A O 1
ATOM 1572 N N . VAL A 1 212 ? 12.566 -16.101 1.012 1.00 64.44 212 VAL A N 1
ATOM 1573 C CA . VAL A 1 212 ? 12.416 -17.553 1.014 1.00 64.44 212 VAL A CA 1
ATOM 1574 C C . VAL A 1 212 ? 11.116 -17.819 1.757 1.00 64.44 212 VAL A C 1
ATOM 1576 O O . VAL A 1 212 ? 11.053 -17.616 2.969 1.00 64.44 212 VAL A O 1
ATOM 1579 N N . ALA A 1 213 ? 10.061 -18.204 1.031 1.00 51.84 213 ALA A N 1
ATOM 1580 C CA . ALA A 1 213 ? 8.850 -18.683 1.668 1.00 51.84 213 ALA A CA 1
ATOM 1581 C C . ALA A 1 213 ? 9.311 -19.744 2.672 1.00 51.84 213 ALA A C 1
ATOM 1583 O O . ALA A 1 213 ? 10.110 -20.603 2.272 1.00 51.84 213 ALA A O 1
ATOM 1584 N N . PRO A 1 214 ? 8.910 -19.683 3.957 1.00 44.06 214 PRO A N 1
ATOM 1585 C CA . PRO A 1 214 ? 9.208 -20.772 4.867 1.00 44.06 214 PRO A CA 1
ATOM 1586 C C . PRO A 1 214 ? 8.713 -22.021 4.160 1.00 44.06 214 PRO A C 1
ATOM 1588 O O . PRO A 1 214 ? 7.529 -22.103 3.831 1.00 44.06 214 PRO A O 1
ATOM 1591 N N . VAL A 1 215 ? 9.654 -22.902 3.805 1.00 39.31 215 VAL A N 1
ATOM 1592 C CA . VAL A 1 215 ? 9.374 -24.140 3.088 1.00 39.31 215 VAL A CA 1
ATOM 1593 C C . VAL A 1 215 ? 8.235 -24.769 3.863 1.00 39.31 215 VAL A C 1
ATOM 1595 O O . VAL A 1 215 ? 8.424 -25.146 5.022 1.00 39.31 215 VAL A O 1
ATOM 1598 N N . ALA A 1 216 ? 7.036 -24.781 3.272 1.00 44.88 216 ALA A N 1
ATOM 1599 C CA . ALA A 1 216 ? 5.957 -25.603 3.770 1.00 44.88 216 ALA A CA 1
ATOM 1600 C C . ALA A 1 216 ? 6.580 -26.988 3.777 1.00 44.88 216 ALA A C 1
ATOM 1602 O O . ALA A 1 216 ? 6.888 -27.510 2.705 1.00 44.88 216 ALA A O 1
ATOM 1603 N N . GLN A 1 217 ? 6.937 -27.472 4.971 1.00 37.03 217 GLN A N 1
ATOM 1604 C CA . GLN A 1 217 ? 7.582 -28.760 5.122 1.00 37.03 217 GLN A CA 1
ATOM 1605 C C . GLN A 1 217 ? 6.718 -29.714 4.326 1.00 37.03 217 GLN A C 1
ATOM 1607 O O . GLN A 1 217 ? 5.517 -29.817 4.589 1.00 37.03 217 GLN A O 1
ATOM 1612 N N . GLU A 1 218 ? 7.313 -30.290 3.286 1.00 45.66 218 GLU A N 1
ATOM 1613 C CA . GLU A 1 218 ? 6.698 -31.340 2.508 1.00 45.66 218 GLU A CA 1
ATOM 1614 C C . GLU A 1 218 ? 6.210 -32.336 3.551 1.00 45.66 218 GLU A C 1
ATOM 1616 O O . GLU A 1 218 ? 7.010 -32.902 4.302 1.00 45.66 218 GLU A O 1
ATOM 1621 N N . ILE A 1 219 ? 4.888 -32.412 3.728 1.00 42.88 219 ILE A N 1
ATOM 1622 C CA . ILE A 1 219 ? 4.294 -33.397 4.611 1.00 42.88 219 ILE A CA 1
ATOM 1623 C C . ILE A 1 219 ? 4.760 -34.699 3.988 1.00 42.88 219 ILE A C 1
ATOM 1625 O O . ILE A 1 219 ? 4.284 -35.078 2.920 1.00 42.88 219 ILE A O 1
ATOM 1629 N N . VAL A 1 220 ? 5.754 -35.332 4.608 1.00 51.00 220 VAL A N 1
ATOM 1630 C CA . VAL A 1 220 ? 6.126 -36.703 4.308 1.00 51.00 220 VAL A CA 1
ATOM 1631 C C . VAL A 1 220 ? 4.891 -37.493 4.696 1.00 51.00 220 VAL A C 1
ATOM 1633 O O . VAL A 1 220 ? 4.688 -37.839 5.858 1.00 51.00 220 VAL A O 1
ATOM 1636 N N . ILE A 1 221 ? 3.993 -37.672 3.730 1.00 48.28 221 ILE A N 1
ATOM 1637 C CA . ILE A 1 221 ? 2.898 -38.614 3.839 1.00 48.28 221 ILE A CA 1
ATOM 1638 C C . ILE A 1 221 ? 3.617 -39.954 3.901 1.00 48.28 221 ILE A C 1
ATOM 1640 O O . ILE A 1 221 ? 4.080 -40.463 2.878 1.00 48.28 221 ILE A O 1
ATOM 1644 N N . GLU A 1 222 ? 3.805 -40.479 5.114 1.00 58.44 222 GLU A N 1
ATOM 1645 C CA . GLU A 1 222 ? 4.205 -41.868 5.280 1.00 58.44 222 GLU A CA 1
ATOM 1646 C C . GLU A 1 222 ? 3.292 -42.712 4.383 1.00 58.44 222 GLU A C 1
ATOM 1648 O O . GLU A 1 222 ? 2.076 -42.479 4.367 1.00 58.44 222 GLU A O 1
ATOM 1653 N N . PRO A 1 223 ? 3.848 -43.644 3.592 1.00 61.00 223 PRO A N 1
ATOM 1654 C CA . PRO A 1 223 ? 3.051 -44.466 2.702 1.00 61.00 223 PRO A CA 1
ATOM 1655 C C . PRO A 1 223 ? 1.973 -45.160 3.530 1.00 61.00 223 PRO A C 1
ATOM 1657 O O . PRO A 1 223 ? 2.267 -45.996 4.386 1.00 61.00 223 PRO A O 1
ATOM 1660 N N . VAL A 1 224 ? 0.718 -44.778 3.282 1.00 63.59 224 VAL A N 1
ATOM 1661 C CA . VAL A 1 224 ? -0.446 -45.439 3.863 1.00 63.59 224 VAL A CA 1
ATOM 1662 C C . VAL A 1 224 ? -0.306 -46.925 3.528 1.00 63.59 224 VAL A C 1
ATOM 1664 O O . VAL A 1 224 ? -0.186 -47.252 2.343 1.00 63.59 224 VAL A O 1
ATOM 1667 N N . PRO A 1 225 ? -0.266 -47.825 4.528 1.00 63.75 225 PRO A N 1
ATOM 1668 C CA . PRO A 1 225 ? -0.137 -49.245 4.267 1.00 63.75 225 PRO A CA 1
ATOM 1669 C C . PRO A 1 225 ? -1.280 -49.687 3.359 1.00 63.75 225 PRO A C 1
ATOM 1671 O O . PRO A 1 225 ? -2.450 -49.374 3.595 1.00 63.75 225 PRO A O 1
ATOM 1674 N N . GLU A 1 226 ? -0.895 -50.388 2.299 1.00 68.44 226 GLU A N 1
ATOM 1675 C CA . GLU A 1 226 ? -1.771 -50.942 1.279 1.00 68.44 226 GLU A CA 1
ATOM 1676 C C . GLU A 1 226 ? -2.977 -51.639 1.941 1.00 68.44 226 GLU A C 1
ATOM 1678 O O . GLU A 1 226 ? -2.791 -52.490 2.821 1.00 68.44 226 GLU A O 1
ATOM 1683 N N . PRO A 1 227 ? -4.224 -51.268 1.594 1.00 57.28 227 PRO A N 1
ATOM 1684 C CA . PRO A 1 227 ? -5.392 -51.874 2.207 1.00 57.28 227 PRO A CA 1
ATOM 1685 C C . PRO A 1 227 ? -5.418 -53.366 1.874 1.00 57.28 227 PRO A C 1
ATOM 1687 O O . PRO A 1 227 ? -5.386 -53.764 0.709 1.00 57.28 227 PRO A O 1
ATOM 1690 N N . ALA A 1 228 ? -5.492 -54.191 2.921 1.00 69.56 228 ALA A N 1
ATOM 1691 C CA . ALA A 1 228 ? -5.634 -55.634 2.800 1.00 69.56 228 ALA A CA 1
ATOM 1692 C C . ALA A 1 228 ? -6.778 -56.001 1.828 1.00 69.56 228 ALA A C 1
ATOM 1694 O O . ALA A 1 228 ? -7.810 -55.318 1.806 1.00 69.56 228 ALA A O 1
ATOM 1695 N N . PRO A 1 229 ? -6.629 -57.088 1.045 1.00 64.12 229 PRO A N 1
ATOM 1696 C CA . PRO A 1 229 ? -7.595 -57.474 0.026 1.00 64.12 229 PRO A CA 1
ATOM 1697 C C . PRO A 1 229 ? -8.991 -57.628 0.629 1.00 64.12 229 PRO A C 1
ATOM 1699 O O . PRO A 1 229 ? -9.217 -58.394 1.569 1.00 64.12 229 PRO A O 1
ATOM 1702 N N . THR A 1 230 ? -9.936 -56.874 0.074 1.00 59.31 230 THR A N 1
ATOM 1703 C CA . THR A 1 230 ? -11.334 -56.883 0.494 1.00 59.31 230 THR A CA 1
ATOM 1704 C C . THR A 1 230 ? -11.929 -58.282 0.288 1.00 59.31 230 THR A C 1
ATOM 1706 O O . THR A 1 230 ? -11.794 -58.848 -0.801 1.00 59.31 230 THR A O 1
ATOM 1709 N N . PRO A 1 231 ? -12.612 -58.869 1.289 1.00 58.09 231 PRO A N 1
ATOM 1710 C CA . PRO A 1 231 ? -13.320 -60.126 1.104 1.00 58.09 231 PRO A CA 1
ATOM 1711 C C . PRO A 1 231 ? -14.461 -59.968 0.090 1.00 58.09 231 PRO A C 1
ATOM 1713 O O . PRO A 1 231 ? -15.150 -58.949 0.045 1.00 58.09 231 PRO A O 1
ATOM 1716 N N . ALA A 1 232 ? -14.639 -61.014 -0.719 1.00 66.12 232 ALA A N 1
ATOM 1717 C CA . ALA A 1 232 ? -15.556 -61.090 -1.851 1.00 66.12 232 ALA A CA 1
ATOM 1718 C C . ALA A 1 232 ? -16.983 -60.565 -1.558 1.00 66.12 232 ALA A C 1
ATOM 1720 O O . ALA A 1 232 ? -17.525 -60.792 -0.469 1.00 66.12 232 ALA A O 1
ATOM 1721 N N . PRO A 1 233 ? -17.637 -59.924 -2.547 1.00 51.00 233 PRO A N 1
ATOM 1722 C CA . PRO A 1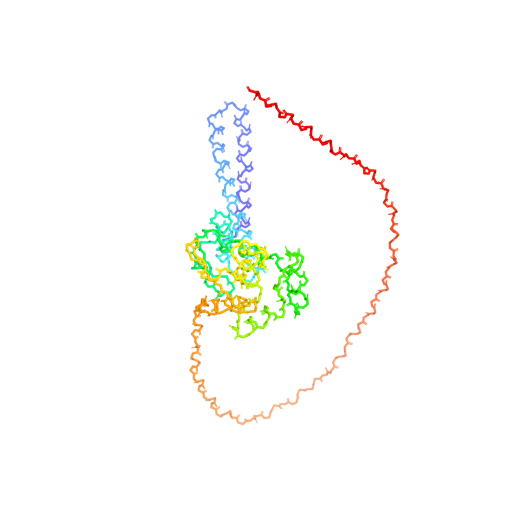 233 ? -18.933 -59.283 -2.363 1.00 51.00 233 PRO A CA 1
ATOM 1723 C C . PRO A 1 233 ? -20.028 -60.316 -2.066 1.00 51.00 233 PRO A C 1
ATOM 1725 O O . PRO A 1 233 ? -20.373 -61.160 -2.897 1.00 51.00 233 PRO A O 1
ATOM 1728 N N . LYS A 1 234 ? -20.634 -60.223 -0.876 1.00 55.00 234 LYS A N 1
ATOM 1729 C CA . LYS A 1 234 ? -21.910 -60.887 -0.588 1.00 55.00 234 LYS A CA 1
ATOM 1730 C C . LYS A 1 234 ? -23.022 -60.169 -1.353 1.00 55.00 234 LYS A C 1
ATOM 1732 O O . LYS A 1 234 ? -23.200 -58.965 -1.201 1.00 55.00 234 LYS A O 1
ATOM 1737 N N . LYS A 1 235 ? -23.779 -60.942 -2.142 1.00 57.75 235 LYS A N 1
ATOM 1738 C CA . LYS A 1 235 ? -24.997 -60.541 -2.867 1.00 57.75 235 LYS A CA 1
ATOM 1739 C C . LYS A 1 235 ? -25.907 -59.667 -1.997 1.00 57.75 235 LYS A C 1
ATOM 1741 O O . LYS A 1 235 ? -26.645 -60.183 -1.157 1.00 57.75 235 LYS A O 1
ATOM 1746 N N . THR A 1 236 ? -25.902 -58.364 -2.244 1.00 44.16 236 THR A N 1
ATOM 1747 C CA . THR A 1 236 ? -26.899 -57.437 -1.717 1.00 44.16 236 THR A CA 1
ATOM 1748 C C . THR A 1 236 ? -28.123 -57.399 -2.628 1.00 44.16 236 THR A C 1
ATOM 1750 O O . THR A 1 236 ? -28.064 -57.415 -3.857 1.00 44.16 236 THR A O 1
ATOM 1753 N N . ARG A 1 237 ? -29.265 -57.452 -1.951 1.00 54.84 237 ARG A N 1
ATOM 1754 C CA . ARG A 1 237 ? -30.639 -57.535 -2.436 1.00 54.84 237 ARG A CA 1
ATOM 1755 C C . ARG A 1 237 ? -31.005 -56.259 -3.204 1.00 54.84 237 ARG A C 1
ATOM 1757 O O . ARG A 1 237 ? -30.763 -55.165 -2.708 1.00 54.84 237 ARG A O 1
ATOM 1764 N N . LYS A 1 238 ? -31.612 -56.411 -4.387 1.00 46.38 238 LYS A N 1
ATOM 1765 C CA . LYS A 1 238 ? -32.141 -55.306 -5.204 1.00 46.38 238 LYS A CA 1
ATOM 1766 C C . LYS A 1 238 ? -33.092 -54.441 -4.364 1.00 46.38 238 LYS A C 1
ATOM 1768 O O . LYS A 1 238 ? -34.140 -54.934 -3.946 1.00 46.38 238 LYS A O 1
ATOM 1773 N N . LEU A 1 239 ? -32.729 -53.179 -4.130 1.00 47.50 239 LEU A N 1
ATOM 1774 C CA . LEU A 1 239 ? -33.659 -52.152 -3.666 1.00 47.50 239 LEU A CA 1
ATOM 1775 C C . LEU A 1 239 ? -34.368 -51.569 -4.891 1.00 47.50 239 LEU A C 1
ATOM 1777 O O . LEU A 1 239 ? -33.723 -51.129 -5.840 1.00 47.50 239 LEU A O 1
ATOM 1781 N N . ASN A 1 240 ? -35.695 -51.605 -4.868 1.00 54.50 240 ASN A N 1
ATOM 1782 C CA . ASN A 1 240 ? -36.554 -51.016 -5.885 1.00 54.50 240 ASN A CA 1
ATOM 1783 C C . ASN A 1 240 ? -36.762 -49.538 -5.524 1.00 54.50 240 ASN A C 1
ATOM 1785 O O . ASN A 1 240 ? -37.587 -49.232 -4.664 1.00 54.50 240 ASN A O 1
ATOM 1789 N N . ILE A 1 241 ? -35.970 -48.643 -6.116 1.00 52.53 241 ILE A N 1
ATOM 1790 C CA . ILE A 1 241 ? -36.108 -47.194 -5.930 1.00 52.53 241 ILE A CA 1
ATOM 1791 C C . ILE A 1 241 ? -37.114 -46.693 -6.965 1.00 52.53 241 ILE A C 1
ATOM 1793 O O . ILE A 1 241 ? -36.888 -46.784 -8.171 1.00 52.53 241 ILE A O 1
ATOM 1797 N N . LYS A 1 242 ? -38.255 -46.212 -6.471 1.00 54.75 242 LYS A N 1
ATOM 1798 C CA . LYS A 1 242 ? -39.274 -45.517 -7.253 1.00 54.75 242 LYS A CA 1
ATOM 1799 C C . LYS A 1 242 ? -38.749 -44.102 -7.508 1.00 54.75 242 LYS A C 1
ATOM 1801 O O . LYS A 1 242 ? -38.501 -43.375 -6.554 1.00 54.75 242 LYS A O 1
ATOM 1806 N N . VAL A 1 243 ? -38.519 -43.767 -8.775 1.00 55.56 243 VAL A N 1
ATOM 1807 C CA . VAL A 1 243 ? -38.122 -42.424 -9.215 1.00 55.56 243 VAL A CA 1
ATOM 1808 C C . VAL A 1 243 ? -39.302 -41.488 -8.959 1.00 55.56 243 VAL A C 1
ATOM 1810 O O . VAL A 1 243 ? -40.392 -41.716 -9.482 1.00 55.56 243 VAL A O 1
ATOM 1813 N N . GLU A 1 244 ? -39.094 -40.504 -8.092 1.00 59.47 244 GLU A N 1
ATOM 1814 C CA . GLU A 1 244 ? -40.030 -39.418 -7.811 1.00 59.47 244 GLU A CA 1
ATOM 1815 C C . GLU A 1 244 ? -39.699 -38.263 -8.764 1.00 59.47 244 GLU A C 1
ATOM 1817 O O . GLU A 1 244 ? -38.534 -37.893 -8.912 1.00 59.47 244 GLU A O 1
ATOM 1822 N N . GLU A 1 245 ? -40.714 -37.806 -9.498 1.00 57.69 245 GLU A N 1
ATOM 1823 C CA . GLU A 1 245 ? -40.605 -36.788 -10.543 1.00 57.69 245 GLU A CA 1
ATOM 1824 C C . GLU A 1 245 ? -40.255 -35.409 -9.971 1.00 57.69 245 GLU A C 1
ATOM 1826 O O . GLU A 1 245 ? -40.752 -34.983 -8.930 1.00 57.69 245 GLU A O 1
ATOM 1831 N N . ASP A 1 246 ? -39.399 -34.732 -10.727 1.00 57.34 246 ASP A N 1
ATOM 1832 C CA . ASP A 1 246 ? -38.844 -33.396 -10.538 1.00 57.34 246 ASP A CA 1
ATOM 1833 C C . ASP A 1 246 ? -39.943 -32.315 -10.390 1.00 57.34 246 ASP A C 1
ATOM 1835 O O . ASP A 1 246 ? -40.847 -32.241 -11.236 1.00 57.34 246 ASP A O 1
ATOM 1839 N N . PRO A 1 247 ? -39.919 -31.460 -9.348 1.00 62.06 247 PRO A N 1
ATOM 1840 C CA . PRO A 1 247 ? -40.863 -30.358 -9.240 1.00 62.06 247 PRO A CA 1
ATOM 1841 C C . PRO A 1 247 ? -40.566 -29.279 -10.291 1.00 62.06 247 PRO A C 1
ATOM 1843 O O . PRO A 1 247 ? -39.496 -28.675 -10.332 1.00 62.06 247 PRO A O 1
ATOM 1846 N N . ARG A 1 248 ? -41.579 -29.023 -11.128 1.00 59.41 248 ARG A N 1
ATOM 1847 C CA . ARG A 1 248 ? -41.667 -27.909 -12.083 1.00 59.41 248 ARG A CA 1
ATOM 1848 C C . ARG A 1 248 ? -41.151 -26.600 -11.477 1.00 59.41 248 ARG A C 1
ATOM 1850 O O . ARG A 1 248 ? -41.703 -26.105 -10.500 1.00 59.41 248 ARG A O 1
ATOM 1857 N N . VAL A 1 249 ? -40.150 -26.021 -12.133 1.00 57.88 249 VAL A N 1
ATOM 1858 C CA . VAL A 1 249 ? -39.713 -24.638 -11.930 1.00 57.88 249 VAL A CA 1
ATOM 1859 C C . VAL A 1 249 ? -40.748 -23.714 -12.571 1.00 57.88 249 VAL A C 1
ATOM 1861 O O . VAL A 1 249 ? -40.963 -23.765 -13.785 1.00 57.88 249 VAL A O 1
ATOM 1864 N N . ASP A 1 250 ? -41.409 -22.896 -11.754 1.00 67.69 250 ASP A N 1
ATOM 1865 C CA . ASP A 1 250 ? -42.335 -21.866 -12.221 1.00 67.69 250 ASP A CA 1
ATOM 1866 C C . ASP A 1 250 ? -41.595 -20.763 -13.008 1.00 67.69 250 ASP A C 1
ATOM 1868 O O . ASP A 1 250 ? -40.456 -20.415 -12.679 1.00 67.69 250 ASP A O 1
ATOM 1872 N N . PRO A 1 251 ? -42.216 -20.195 -14.059 1.00 66.19 251 PRO A N 1
ATOM 1873 C CA . PRO A 1 251 ? -41.609 -19.142 -14.860 1.00 66.19 251 PRO A CA 1
ATOM 1874 C C . PRO A 1 251 ? -41.453 -17.835 -14.070 1.00 66.19 251 PRO A C 1
ATOM 1876 O O . PRO A 1 251 ? -42.374 -17.360 -13.405 1.00 66.19 251 PRO A O 1
ATOM 1879 N N . ILE A 1 252 ? -40.268 -17.240 -14.208 1.00 70.94 252 ILE A N 1
ATOM 1880 C CA . ILE A 1 252 ? -39.882 -15.934 -13.665 1.00 70.94 252 ILE A CA 1
ATOM 1881 C C . ILE A 1 252 ? -40.821 -14.847 -14.237 1.00 70.94 252 ILE A C 1
ATOM 1883 O O . ILE A 1 252 ? -41.025 -14.817 -15.455 1.00 70.94 252 ILE A O 1
ATOM 1887 N N . PRO A 1 253 ? -41.395 -13.954 -13.407 1.00 71.38 253 PRO A N 1
ATOM 1888 C CA . PRO A 1 253 ? -42.242 -12.864 -13.884 1.00 71.38 253 PRO A CA 1
ATOM 1889 C C . PRO A 1 253 ? -41.448 -11.834 -14.714 1.00 71.38 253 PRO A C 1
ATOM 1891 O O . PRO A 1 253 ? -40.250 -11.648 -14.492 1.00 71.38 253 PRO A O 1
ATOM 1894 N N . PRO A 1 254 ? -42.098 -11.155 -15.678 1.00 70.06 254 PRO A N 1
ATOM 1895 C CA . PRO A 1 254 ? -41.444 -10.181 -16.542 1.00 70.06 254 PRO A CA 1
ATOM 1896 C C . PRO A 1 254 ? -40.986 -8.941 -15.764 1.00 70.06 254 PRO A C 1
ATOM 1898 O O . PRO A 1 254 ? -41.714 -8.401 -14.934 1.00 70.06 254 PRO A O 1
ATOM 1901 N N . VAL A 1 255 ? -39.766 -8.508 -16.083 1.00 67.94 255 VAL A N 1
ATOM 1902 C CA . VAL A 1 255 ? -39.093 -7.309 -15.569 1.00 67.94 255 VAL A CA 1
ATOM 1903 C C . VAL A 1 255 ? -39.915 -6.059 -15.892 1.00 67.94 255 VAL A C 1
ATOM 1905 O O . VAL A 1 255 ? -40.282 -5.826 -17.045 1.00 67.94 255 VAL A O 1
ATOM 1908 N N . GLU A 1 256 ? -40.203 -5.275 -14.853 1.00 60.94 256 GLU A N 1
ATOM 1909 C CA . GLU A 1 256 ? -40.904 -3.996 -14.932 1.00 60.94 256 GLU A CA 1
ATOM 1910 C C . GLU A 1 256 ? -40.081 -2.921 -15.666 1.00 60.94 256 GLU A C 1
ATOM 1912 O O . GLU A 1 256 ? -38.856 -2.961 -15.763 1.00 60.94 256 GLU A O 1
ATOM 1917 N N . THR A 1 257 ? -40.828 -1.978 -16.227 1.00 68.44 257 THR A N 1
ATOM 1918 C CA . THR A 1 257 ? -40.475 -0.933 -17.193 1.00 68.44 257 THR A CA 1
ATOM 1919 C C . THR A 1 257 ? -39.398 0.076 -16.755 1.00 68.44 257 THR A C 1
ATOM 1921 O O . THR A 1 257 ? -39.156 0.244 -15.562 1.00 68.44 257 THR A O 1
ATOM 1924 N N . PRO A 1 258 ? -38.792 0.814 -17.714 1.00 65.19 258 PRO A N 1
ATOM 1925 C CA . PRO A 1 258 ? -37.755 1.810 -17.448 1.00 65.19 258 PRO A CA 1
ATOM 1926 C C . PRO A 1 258 ? -38.283 2.984 -16.617 1.00 65.19 258 PRO A C 1
ATOM 1928 O O . PRO A 1 258 ? -39.362 3.510 -16.884 1.00 65.19 258 PRO A O 1
ATOM 1931 N N . ILE A 1 259 ? -37.490 3.405 -15.634 1.00 62.00 259 ILE A N 1
ATOM 1932 C CA . ILE A 1 259 ? -37.735 4.588 -14.807 1.00 62.00 259 ILE A CA 1
ATOM 1933 C C . ILE A 1 259 ? -37.379 5.830 -15.635 1.00 62.00 259 ILE A C 1
ATOM 1935 O O . ILE A 1 259 ? -36.254 5.942 -16.125 1.00 62.00 259 ILE A O 1
ATOM 1939 N N . ASP A 1 260 ? -38.333 6.752 -15.783 1.00 55.62 260 ASP A N 1
ATOM 1940 C CA . ASP A 1 260 ? -38.125 8.066 -16.397 1.00 55.62 260 ASP A CA 1
ATOM 1941 C C . ASP A 1 260 ? -37.078 8.866 -15.609 1.00 55.62 260 ASP A C 1
ATOM 1943 O O . ASP A 1 260 ? -37.237 9.164 -14.422 1.00 55.62 260 ASP A O 1
ATOM 1947 N N . ILE A 1 261 ? -35.990 9.218 -16.292 1.00 59.34 261 ILE A N 1
ATOM 1948 C CA . ILE A 1 261 ? -34.924 10.066 -15.766 1.00 59.34 261 ILE A CA 1
ATOM 1949 C C . ILE A 1 261 ? -35.421 11.511 -15.828 1.00 59.34 261 ILE A C 1
ATOM 1951 O O . ILE A 1 261 ? -35.604 12.078 -16.906 1.00 59.34 261 ILE A O 1
ATOM 1955 N N . VAL A 1 262 ? -35.643 12.109 -14.661 1.00 65.94 262 VAL A N 1
ATOM 1956 C CA . VAL A 1 262 ? -35.978 13.531 -14.532 1.00 65.94 262 VAL A CA 1
ATOM 1957 C C . VAL A 1 262 ? -34.748 14.372 -14.923 1.00 65.94 262 VAL A C 1
ATOM 1959 O O . VAL A 1 262 ? -33.645 14.048 -14.476 1.00 65.94 262 VAL A O 1
ATOM 1962 N N . PRO A 1 263 ? -34.890 15.443 -15.729 1.00 65.12 263 PRO A N 1
ATOM 1963 C CA . PRO A 1 263 ? -33.772 16.309 -16.096 1.00 65.12 263 PRO A CA 1
ATOM 1964 C C . PRO A 1 263 ? -33.192 17.005 -14.861 1.00 65.12 263 PRO A C 1
ATOM 1966 O O . PRO A 1 263 ? -33.911 17.687 -14.131 1.00 65.12 263 PRO A O 1
ATOM 1969 N N . VAL A 1 264 ? -31.890 16.833 -14.637 1.00 67.25 264 VAL A N 1
ATOM 1970 C CA . VAL A 1 264 ? -31.132 17.573 -13.624 1.00 67.25 264 VAL A CA 1
ATOM 1971 C C . VAL A 1 264 ? -30.915 18.996 -14.135 1.00 67.25 264 VAL A C 1
ATOM 1973 O O . VAL A 1 264 ? -30.355 19.201 -15.209 1.00 67.25 264 VAL A O 1
ATOM 1976 N N . GLU A 1 265 ? -31.394 19.968 -13.365 1.00 65.81 265 GLU A N 1
ATOM 1977 C CA . GLU A 1 265 ? -31.241 21.401 -13.613 1.00 65.81 265 GLU A CA 1
ATOM 1978 C C . GLU A 1 265 ? -29.755 21.795 -13.481 1.00 65.81 265 GLU A C 1
ATOM 1980 O O . GLU A 1 265 ? -29.109 21.501 -12.471 1.00 65.81 265 GLU A O 1
ATOM 1985 N N . GLU A 1 266 ? -29.191 22.416 -14.522 1.00 60.28 266 GLU A N 1
ATOM 1986 C CA . GLU A 1 266 ? -27.793 22.856 -14.551 1.00 60.28 266 GLU A CA 1
ATOM 1987 C C . GLU A 1 266 ? -27.543 23.959 -13.514 1.00 60.28 266 GLU A C 1
ATOM 1989 O O . GLU A 1 266 ? -28.123 25.046 -13.560 1.00 60.28 266 GLU A O 1
ATOM 1994 N N . VAL A 1 267 ? -26.632 23.688 -12.581 1.00 62.75 267 VAL A N 1
ATOM 1995 C CA . VAL A 1 267 ? -26.153 24.669 -11.604 1.00 62.75 267 VAL A CA 1
ATOM 1996 C C . VAL A 1 267 ? -25.105 25.566 -12.282 1.00 62.75 267 VAL A C 1
ATOM 1998 O O . VAL A 1 267 ? -24.155 25.040 -12.868 1.00 62.75 267 VAL A O 1
ATOM 2001 N N . PRO A 1 268 ? -25.215 26.906 -12.210 1.00 60.00 268 PRO A N 1
ATOM 2002 C CA . PRO A 1 268 ? -24.268 27.804 -12.863 1.00 60.00 268 PRO A CA 1
ATOM 2003 C C . PRO A 1 268 ? -22.867 27.697 -12.242 1.00 60.00 268 PRO A C 1
ATOM 2005 O O . PRO A 1 268 ? -22.671 27.950 -11.052 1.00 60.00 268 PRO A O 1
ATOM 2008 N N . GLN A 1 269 ? -21.877 27.352 -13.070 1.00 52.00 269 GLN A N 1
ATOM 2009 C CA . GLN A 1 269 ? -20.460 27.401 -12.711 1.00 52.00 269 GLN A CA 1
ATOM 2010 C C . GLN A 1 269 ? -19.985 28.857 -12.624 1.00 52.00 269 GLN A C 1
ATOM 2012 O O . GLN A 1 269 ? -19.983 29.592 -13.611 1.00 52.00 269 GLN A O 1
ATOM 2017 N N . ALA A 1 270 ? -19.536 29.268 -11.438 1.00 53.00 270 ALA A N 1
ATOM 2018 C CA . ALA A 1 270 ? -18.820 30.521 -11.251 1.00 53.00 270 ALA A CA 1
ATOM 2019 C C . ALA A 1 270 ? -17.356 30.355 -11.696 1.00 53.00 270 ALA A C 1
ATOM 2021 O O . ALA A 1 270 ? -16.560 29.697 -11.029 1.00 53.00 270 ALA A O 1
ATOM 2022 N N . THR A 1 271 ? -16.990 30.969 -12.819 1.00 50.06 271 THR A N 1
ATOM 2023 C CA . THR A 1 271 ? -15.596 31.128 -13.249 1.00 50.06 271 THR A CA 1
ATOM 2024 C C . THR A 1 271 ? -14.944 32.283 -12.495 1.00 50.06 271 THR A C 1
ATOM 2026 O O . THR A 1 271 ? -15.212 33.449 -12.785 1.00 50.06 271 THR A O 1
ATOM 2029 N N . THR A 1 272 ? -14.058 31.979 -11.548 1.00 56.84 272 THR A N 1
ATOM 2030 C CA . THR A 1 272 ? -13.127 32.962 -10.979 1.00 56.84 272 THR A CA 1
ATOM 2031 C C . THR A 1 272 ? -11.786 32.866 -11.698 1.00 56.84 272 THR A C 1
ATOM 2033 O O . THR A 1 272 ? -11.019 31.930 -11.477 1.00 56.84 272 THR A O 1
ATOM 2036 N N . THR A 1 273 ? -11.507 33.836 -12.567 1.00 66.44 273 THR A N 1
ATOM 2037 C CA . THR A 1 273 ? -10.191 34.062 -13.180 1.00 66.44 273 THR A CA 1
ATOM 2038 C C . THR A 1 273 ? -9.214 34.591 -12.121 1.00 66.44 273 THR A C 1
ATOM 2040 O O . THR A 1 273 ? -9.495 35.636 -11.531 1.00 66.44 273 THR A O 1
ATOM 2043 N N . PRO A 1 274 ? -8.070 33.930 -11.862 1.00 60.56 274 PRO A N 1
ATOM 2044 C CA . PRO A 1 274 ? -7.045 34.470 -10.975 1.00 60.56 274 PRO A CA 1
ATOM 2045 C C . PRO A 1 274 ? -6.305 35.631 -11.650 1.00 60.56 274 PRO A C 1
ATOM 2047 O O . PRO A 1 274 ? -5.831 35.502 -12.779 1.00 60.56 274 PRO A O 1
ATOM 2050 N N . ALA A 1 275 ? -6.206 36.763 -10.952 1.00 61.94 275 ALA A N 1
ATOM 2051 C CA . ALA A 1 275 ? -5.397 37.901 -11.369 1.00 61.94 275 ALA A CA 1
ATOM 2052 C C . ALA A 1 275 ? -3.898 37.575 -11.243 1.00 61.94 275 ALA A C 1
ATOM 2054 O O . ALA A 1 275 ? -3.448 37.035 -10.232 1.00 61.94 275 ALA A O 1
ATOM 2055 N N . LEU A 1 276 ? -3.147 37.910 -12.291 1.00 64.69 276 LEU A N 1
ATOM 2056 C CA . LEU A 1 276 ? -1.696 37.765 -12.384 1.00 64.69 276 LEU A CA 1
ATOM 2057 C C . LEU A 1 276 ? -1.009 38.770 -11.432 1.00 64.69 276 LEU A C 1
ATOM 2059 O O . LEU A 1 276 ? -1.378 39.946 -11.462 1.00 64.69 276 LEU A O 1
ATOM 2063 N N . PRO A 1 277 ? -0.035 38.365 -10.598 1.00 66.69 277 PRO A N 1
ATOM 2064 C CA . PRO A 1 277 ? 0.720 39.306 -9.775 1.00 66.69 277 PRO A CA 1
ATOM 2065 C C . PRO A 1 277 ? 1.696 40.136 -10.624 1.00 66.69 277 PRO A C 1
ATOM 2067 O O . PRO A 1 277 ? 2.377 39.607 -11.502 1.00 66.69 277 PRO A O 1
ATOM 2070 N N . GLU A 1 278 ? 1.736 41.441 -10.350 1.00 66.00 278 GLU A N 1
ATOM 2071 C CA . GLU A 1 278 ? 2.625 42.414 -10.989 1.00 66.00 278 GLU A CA 1
ATOM 2072 C C . GLU A 1 278 ? 4.092 42.219 -10.567 1.00 66.00 278 GLU A C 1
ATOM 2074 O O . GLU A 1 278 ? 4.407 41.966 -9.403 1.00 66.00 278 GLU A O 1
ATOM 2079 N N . ASP A 1 279 ? 4.978 42.358 -11.551 1.00 62.97 279 ASP A N 1
ATOM 2080 C CA . ASP A 1 279 ? 6.424 42.148 -11.482 1.00 62.97 279 ASP A CA 1
ATOM 2081 C C . ASP A 1 279 ? 7.133 43.381 -10.871 1.00 62.97 279 ASP A C 1
ATOM 2083 O O . ASP A 1 279 ? 6.914 44.504 -11.345 1.00 62.97 279 ASP A O 1
ATOM 2087 N N . PRO A 1 280 ? 7.986 43.250 -9.835 1.00 63.41 280 PRO A N 1
ATOM 2088 C CA . PRO A 1 280 ? 8.704 44.392 -9.281 1.00 63.41 280 PRO A CA 1
ATOM 2089 C C . PRO A 1 280 ? 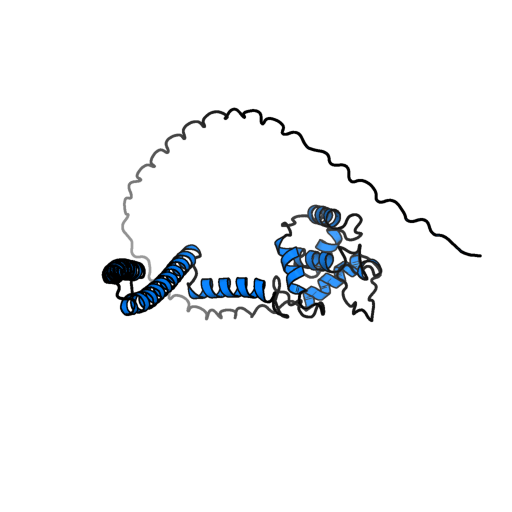9.910 44.790 -10.148 1.00 63.41 280 PRO A C 1
ATOM 2091 O O . PRO A 1 280 ? 10.873 44.044 -10.334 1.00 63.41 280 PRO A O 1
ATOM 2094 N N . ALA A 1 281 ? 9.866 46.032 -10.633 1.00 59.16 281 ALA A N 1
ATOM 2095 C CA . ALA A 1 281 ? 10.919 46.687 -11.398 1.00 59.16 281 ALA A CA 1
ATOM 2096 C C . ALA A 1 281 ? 12.279 46.687 -10.671 1.00 59.16 281 ALA A C 1
ATOM 2098 O O . ALA A 1 281 ? 12.413 47.144 -9.536 1.00 59.16 281 ALA A O 1
ATOM 2099 N N . THR A 1 282 ? 13.311 46.229 -11.380 1.00 57.47 282 THR A N 1
ATOM 2100 C CA . THR A 1 282 ? 14.714 46.287 -10.955 1.00 57.47 282 THR A CA 1
ATOM 2101 C C . THR A 1 282 ? 15.294 47.666 -11.273 1.00 57.47 282 THR A C 1
ATOM 2103 O O . THR A 1 282 ? 15.366 48.059 -12.436 1.00 57.47 282 THR A O 1
ATOM 2106 N N . THR A 1 283 ? 15.731 48.406 -10.253 1.00 64.69 283 THR A N 1
ATOM 2107 C CA . THR A 1 283 ? 16.514 49.642 -10.411 1.00 64.69 283 THR A CA 1
ATOM 2108 C C . THR A 1 283 ? 18.001 49.360 -10.211 1.00 64.69 283 THR A C 1
ATOM 2110 O O . THR A 1 283 ? 18.408 48.925 -9.134 1.00 64.69 283 THR A O 1
ATOM 2113 N N . THR A 1 284 ? 18.814 49.662 -11.220 1.00 54.34 284 THR A N 1
ATOM 2114 C CA . THR A 1 284 ? 20.284 49.643 -11.158 1.00 54.34 284 THR A CA 1
ATOM 2115 C C . THR A 1 284 ? 20.808 51.054 -10.860 1.00 54.34 284 THR A C 1
ATOM 2117 O O . THR A 1 284 ? 20.394 51.984 -11.556 1.00 54.34 284 THR A O 1
ATOM 2120 N N . PRO A 1 285 ? 21.720 51.263 -9.892 1.00 66.00 285 PRO A N 1
ATOM 2121 C CA . PRO A 1 285 ? 22.451 52.519 -9.766 1.00 66.00 285 PRO A CA 1
ATOM 2122 C C . PRO A 1 285 ? 23.788 52.487 -10.530 1.00 66.00 285 PRO A C 1
ATOM 2124 O O . PRO A 1 285 ? 24.403 51.432 -10.690 1.00 66.00 285 PRO A O 1
ATOM 2127 N N . SER A 1 286 ? 24.177 53.668 -11.022 1.00 62.78 286 SER A N 1
ATOM 2128 C CA . SER A 1 286 ? 25.441 53.986 -11.711 1.00 62.78 286 SER A CA 1
ATOM 2129 C C . SER A 1 286 ? 26.634 54.103 -10.770 1.00 62.78 286 SER A C 1
ATOM 2131 O O . SER A 1 286 ? 26.414 54.445 -9.586 1.00 62.78 286 SER A O 1
#

Radius of gyration: 33.93 Å; chains: 1; bounding box: 70×115×72 Å

Foldseek 3Di:
DDLVVVLVVLVVVLVVLVVVLVVCVVVVPPVSNVVSVVVNVVSVVVSVVSVVQVVLCVVCVVVVHDSVVSVVVVVVVVCCVVPNPALQDQDPQFRCSVVDPPRNLVVQLVVQLVPDDDDDDQVSVQVVLCVQAPPQPDGSVLLVVLCVVLVHDSSSLVSLLCVPASNLPHDLCVVQLASNQGPPDVVDHHHDPHVSVNSNSSSVVRSVGRNPDPPPPPPPPPPDPDDDDDPDDDDDDDDDDDDDDDDDDDDDDDDDDDDDDDDDDDDDDDDDDDDDDDDDDDDDDD

pLDDT: mean 82.75, std 17.58, range [37.03, 98.69]

Sequence (286 aa):
MNIDYLTQLLTNRLAALALSKDQAFQSGDLERINLLDVEMAEVENTLSQLRLLSNITIAAAVANTTPAQIVSTGLDAVQNIVQGPSAGAVINGYDISAYATDPLYEQKVQGILDAMPAFVTAEDIDTYVQEAAPGSPVTGAMILAAASENLVDSRLMMAIMRNDSQFGTQGVGARTNNPGNVGNTGTSEQMYPSWDEGVRAGAEWLSRHRAVAPVAQEIVIEPVPEPAPTPAPKKTRKLNIKVEEDPRVDPIPPVETPIDIVPVEEVPQATTTPALPEDPATTTPS